Protein AF-A0A4Q9MI83-F1 (afdb_monomer_lite)

Secondary structure (DSSP, 8-state):
-HHHHHHHHHHT-TT-S-HHHHHHHHTT-S-HHHHHHHHHHIIIIIHHHHHHHHIIIIIGGGGT----TT---HHHHHHHHHHTT-SSS-SSS--------S--EEEEE--EETTTEE-GGG-EEEEESTTSS----HHHHHHHIIIIIHHHHHHHH-TT----------GGG----TT---GGG--SSSSSS---PPPEEEEETTEEEEE--B--TT-SS-TTPBPPTT-STHHHH--S-HHHHHHHHHHHHHHS-HHHHHHHHHHHHHHHHHHHTT--HHHHHHHHHHHHH---S-TT---HHHHHTT--

Organism: NCBI:txid114155

Sequence (312 aa):
MVHAVVRAYLRSEKWSQNPMKLKKLLHNELSTEEAREYCRVLESEEMPNGLRAFVTSEILPRYHLKVGRFGLSRSTMRRLLLSEGFTCWLLNGESLLKKKGPGRGLHQSDFICSTVGWLYEASVSLEYGKNHEGFWNGELFCKQLTEKFFPAFNKAHGDGYIACVLVDNSQGHSVYAPDALRASKMNMNPGGAQPHMRDGWYLQDGEKVVQQMNFPSDHPEHPNQPKGMKANWLRENCDYSFETLRQNMPKALRSVSLELIRKWEHRAWRFIDAYAEGLGAREAQQKVREFSSRRYKSHRRVPEQKLAQAMD

Radius of gyration: 32.53 Å; chains: 1; bounding box: 71×60×80 Å

Foldseek 3Di:
DVLVVLVVQLLVCVLDPCVPVVVCLVVVVDDPVSNVVVLCCVLQPRQLVSSQVCCQPPPQVVVPHHAPPVGDDSVNSSVVCVVSVNDSQDDDDDDPPPPPDLDKDKDKDWDQDPPPGTLPQLIDIFIDGDPGPHDQAQVVVVCSCVVGVVVSVCVVPNPPDDDDDDDDPDRSNVDDDQQDDDLVQFAQAWADRGGNHDWDWDDDPNDIDIHHQFDDQPDPPGHRIGGHPNPDDLVVQAPPDPVSSVVCVVVVVVVDDPVNVVVVVVLVVLLVVCVVVVDDPVRSVVSSVCVVPDDDPDPPDDPPVVVVVVPD

Structure (mmCIF, N/CA/C/O backbone):
data_AF-A0A4Q9MI83-F1
#
_entry.id   AF-A0A4Q9MI83-F1
#
loop_
_atom_site.group_PDB
_atom_site.id
_atom_site.type_symbol
_atom_site.label_atom_id
_atom_site.label_alt_id
_atom_site.label_comp_id
_atom_site.label_asym_id
_atom_site.label_entity_id
_atom_site.label_seq_id
_atom_site.pdbx_PDB_ins_code
_atom_site.Cartn_x
_atom_site.Cartn_y
_atom_site.Cartn_z
_atom_site.occupancy
_atom_site.B_iso_or_equiv
_atom_site.auth_seq_id
_atom_site.auth_comp_id
_atom_site.auth_asym_id
_atom_site.auth_atom_id
_atom_site.pdbx_PDB_model_num
ATOM 1 N N . MET A 1 1 ? -31.306 17.810 13.424 1.00 71.50 1 MET A N 1
ATOM 2 C CA . MET A 1 1 ? -31.238 19.135 14.086 1.00 71.50 1 MET A CA 1
ATOM 3 C C . MET A 1 1 ? -30.613 19.064 15.485 1.00 71.50 1 MET A C 1
ATOM 5 O O . MET A 1 1 ? -29.604 19.720 15.690 1.00 71.50 1 MET A O 1
ATOM 9 N N . VAL A 1 2 ? -31.119 18.236 16.416 1.00 82.69 2 VAL A N 1
ATOM 10 C CA . VAL A 1 2 ? -30.583 18.113 17.800 1.00 82.69 2 VAL A CA 1
ATOM 11 C C . VAL A 1 2 ? -29.106 17.703 17.853 1.00 82.69 2 VAL A C 1
ATOM 13 O O . VAL A 1 2 ? -28.320 18.391 18.493 1.00 82.69 2 VAL A O 1
ATOM 16 N N . HIS A 1 3 ? -28.711 16.659 17.117 1.00 83.88 3 HIS A N 1
ATOM 17 C CA . HIS A 1 3 ? -27.315 16.203 17.034 1.00 83.88 3 HIS A CA 1
ATOM 18 C C . HIS A 1 3 ? -26.345 17.340 16.657 1.00 83.88 3 HIS A C 1
ATOM 20 O O . HIS A 1 3 ? -25.328 17.547 17.307 1.00 83.88 3 HIS A O 1
ATOM 26 N N . ALA A 1 4 ? -26.683 18.154 15.649 1.00 84.94 4 ALA A N 1
ATOM 27 C CA . ALA A 1 4 ? -25.843 19.280 15.230 1.00 84.94 4 ALA A CA 1
ATOM 28 C C . ALA A 1 4 ? -25.676 20.336 16.340 1.00 84.94 4 ALA A C 1
ATOM 30 O O . ALA A 1 4 ? -24.576 20.844 16.541 1.00 84.94 4 ALA A O 1
ATOM 31 N N . VAL A 1 5 ? -26.747 20.618 17.089 1.00 89.75 5 VAL A N 1
ATOM 32 C CA . VAL A 1 5 ? -26.737 21.558 18.221 1.00 89.75 5 VAL A CA 1
ATOM 33 C C . VAL A 1 5 ? -25.898 21.021 19.384 1.00 89.75 5 VAL A C 1
ATOM 35 O O . VAL A 1 5 ? -25.098 21.762 19.951 1.00 89.75 5 VAL A O 1
ATOM 38 N N . VAL A 1 6 ? -26.017 19.728 19.699 1.00 87.69 6 VAL A N 1
ATOM 39 C CA . VAL A 1 6 ? -25.183 19.060 20.712 1.00 87.69 6 VAL A CA 1
ATOM 40 C C . VAL A 1 6 ? -23.706 19.127 20.326 1.00 87.69 6 VAL A C 1
ATOM 42 O O . VAL A 1 6 ? -22.883 19.561 21.130 1.00 87.69 6 VAL A O 1
ATOM 45 N N . ARG A 1 7 ? -23.360 18.781 19.079 1.00 87.31 7 ARG A N 1
ATOM 46 C CA . ARG A 1 7 ? -21.975 18.856 18.590 1.00 87.31 7 ARG A CA 1
ATOM 47 C C . ARG A 1 7 ? -21.416 20.278 18.632 1.00 87.31 7 ARG A C 1
ATOM 49 O O . ARG A 1 7 ? -20.260 20.458 19.004 1.00 87.31 7 ARG A O 1
ATOM 56 N N . ALA A 1 8 ? -22.222 21.282 18.282 1.00 88.81 8 ALA A N 1
ATOM 57 C CA . ALA A 1 8 ? -21.820 22.685 18.361 1.00 88.81 8 ALA A CA 1
ATOM 58 C C . ALA A 1 8 ? -21.524 23.113 19.808 1.00 88.81 8 ALA A C 1
ATOM 60 O O . ALA A 1 8 ? -20.499 23.742 20.060 1.00 88.81 8 ALA A O 1
ATOM 61 N N . TYR A 1 9 ? -22.367 22.721 20.769 1.00 91.25 9 TYR A N 1
ATOM 62 C CA . TYR A 1 9 ? -22.122 22.993 22.186 1.00 91.25 9 TYR A CA 1
ATOM 63 C C . TYR A 1 9 ? -20.843 22.320 22.697 1.00 91.25 9 TYR A C 1
ATOM 65 O O . TYR A 1 9 ? -20.018 22.972 23.336 1.00 91.25 9 TYR A O 1
ATOM 73 N N . LEU A 1 10 ? -20.630 21.046 22.368 1.00 87.19 10 LEU A N 1
ATOM 74 C CA . LEU A 1 10 ? -19.440 20.313 22.804 1.00 87.19 10 LEU A CA 1
ATOM 75 C C . LEU A 1 10 ? -18.143 20.889 22.217 1.00 87.19 10 LEU A C 1
ATOM 77 O O . LEU A 1 10 ? -17.121 20.897 22.896 1.00 87.19 10 LEU A O 1
ATOM 81 N N . ARG A 1 11 ? -18.180 21.444 21.001 1.00 86.38 11 ARG A N 1
ATOM 82 C CA . ARG A 1 11 ? -17.039 22.163 20.399 1.00 86.38 11 ARG A CA 1
ATOM 83 C C . ARG A 1 11 ? -16.828 23.568 20.949 1.00 86.38 11 ARG A C 1
ATOM 85 O O . ARG A 1 11 ? -15.768 24.134 20.743 1.00 86.38 11 ARG A O 1
ATOM 92 N N . SER A 1 12 ? -17.824 24.142 21.621 1.00 87.94 12 SER A N 1
ATOM 93 C CA . SER A 1 12 ? -17.730 25.507 22.146 1.00 87.94 12 SER A CA 1
ATOM 94 C C . SER A 1 12 ? -16.896 25.626 23.422 1.00 87.94 12 SER A C 1
ATOM 96 O O . SER A 1 12 ? -16.730 26.737 23.913 1.00 87.94 12 SER A O 1
ATOM 98 N N . GLU A 1 13 ? -16.447 24.501 23.996 1.00 88.56 13 GLU A N 1
ATOM 99 C CA . GLU A 1 13 ? -15.654 24.428 25.238 1.00 88.56 13 GLU A CA 1
ATOM 100 C C . GLU A 1 13 ? -16.364 24.982 26.492 1.00 88.56 13 GLU A C 1
ATOM 102 O O . GLU A 1 13 ? -15.841 24.890 27.600 1.00 88.56 13 GLU A O 1
ATOM 107 N N . LYS A 1 14 ? -17.607 25.471 26.359 1.00 89.81 14 LYS A N 1
ATOM 108 C CA . LYS A 1 14 ? -18.436 26.053 27.435 1.00 89.81 14 LYS A CA 1
ATOM 109 C C . LYS A 1 14 ? -18.801 25.080 28.560 1.00 89.81 14 LYS A C 1
ATOM 111 O O . LYS A 1 14 ? -19.411 25.484 29.543 1.00 89.81 14 LYS A O 1
ATOM 116 N N . TRP A 1 15 ? -18.496 23.799 28.393 1.00 90.69 15 TRP A N 1
ATOM 117 C CA . TRP A 1 15 ? -18.676 22.766 29.410 1.00 90.69 15 TRP A CA 1
ATOM 118 C C . TRP A 1 15 ? -17.486 22.671 30.377 1.00 90.69 15 TRP A C 1
ATOM 120 O O . TRP A 1 15 ? -17.621 22.016 31.409 1.00 90.69 15 TRP A O 1
ATOM 130 N N . SER A 1 16 ? -16.342 23.295 30.067 1.00 90.31 16 SER A N 1
ATOM 131 C CA . SER A 1 16 ? -15.159 23.225 30.925 1.00 90.31 16 SER A CA 1
ATOM 132 C C . SER A 1 16 ? -15.297 24.106 32.159 1.00 90.31 16 SER A C 1
ATOM 134 O O . SER A 1 16 ? -15.669 25.276 32.073 1.00 90.31 16 SER A O 1
ATOM 136 N N . GLN A 1 17 ? -14.942 23.545 33.311 1.00 92.50 17 GLN A N 1
ATOM 137 C CA . GLN A 1 17 ? -14.895 24.253 34.589 1.00 92.50 17 GLN A CA 1
ATOM 138 C C . GLN A 1 17 ? -13.593 25.044 34.758 1.00 92.50 17 GLN A C 1
ATOM 140 O O . GLN A 1 17 ? -13.564 26.025 35.499 1.00 92.50 17 GLN A O 1
ATOM 145 N N . ASN A 1 18 ? -12.526 24.666 34.044 1.00 92.06 18 ASN A N 1
ATOM 146 C CA . ASN A 1 18 ? -11.258 25.391 34.035 1.00 92.06 18 ASN A CA 1
ATOM 147 C C . ASN A 1 18 ? -10.791 25.696 32.597 1.00 92.06 18 ASN A C 1
ATOM 149 O O . ASN A 1 18 ? -9.902 25.018 32.068 1.00 92.06 18 ASN A O 1
ATOM 153 N N . PRO A 1 19 ? -11.329 26.762 31.969 1.00 90.81 19 PRO A N 1
ATOM 154 C CA . PRO A 1 19 ? -10.982 27.130 30.597 1.00 90.81 19 PRO A CA 1
ATOM 155 C C . PRO A 1 19 ? -9.487 27.398 30.394 1.00 90.81 19 PRO A C 1
ATOM 157 O O . PRO A 1 19 ? -8.945 27.110 29.332 1.00 90.81 19 PRO A O 1
ATOM 160 N N . MET A 1 20 ? -8.791 27.914 31.414 1.00 91.38 20 MET A N 1
ATOM 161 C CA . MET A 1 20 ? -7.348 28.162 31.343 1.00 91.38 20 MET A CA 1
ATOM 162 C C . MET A 1 20 ? -6.558 26.855 31.275 1.00 91.38 20 MET A C 1
ATOM 164 O O . MET A 1 20 ? -5.669 26.715 30.438 1.00 91.38 20 MET A O 1
ATOM 168 N N . LYS A 1 21 ? -6.898 25.871 32.115 1.00 90.12 21 LYS A N 1
ATOM 169 C CA . LYS A 1 21 ? -6.264 24.548 32.090 1.00 90.12 21 LYS A CA 1
ATOM 170 C C . LYS A 1 21 ? -6.641 23.763 30.833 1.00 90.12 21 LYS A C 1
ATOM 172 O O . LYS A 1 21 ? -5.789 23.066 30.290 1.00 90.12 21 LYS A O 1
ATOM 177 N N . LEU A 1 22 ? -7.869 23.920 30.329 1.00 87.69 22 LEU A N 1
ATOM 178 C CA . LEU A 1 22 ? -8.279 23.361 29.036 1.00 87.69 22 LEU A CA 1
ATOM 179 C C . LEU A 1 22 ? -7.462 23.952 27.889 1.00 87.69 22 LEU A C 1
ATOM 181 O O . LEU A 1 22 ? -6.931 23.195 27.087 1.00 87.69 22 LEU A O 1
ATOM 185 N N . LYS A 1 23 ? -7.259 25.273 27.851 1.00 88.44 23 LYS A N 1
ATOM 186 C CA . LYS A 1 23 ? -6.373 25.890 26.856 1.00 88.44 23 LYS A CA 1
ATOM 187 C C . LYS A 1 23 ? -4.953 25.343 26.945 1.00 88.44 23 LYS A C 1
ATOM 189 O O . LYS A 1 23 ? -4.413 24.970 25.912 1.00 88.44 23 LYS A O 1
ATOM 194 N N . LYS A 1 24 ? -4.373 25.221 28.144 1.00 87.94 24 LYS A N 1
ATOM 195 C CA . LYS A 1 24 ? -3.041 24.611 28.315 1.00 87.94 24 LYS A CA 1
ATOM 196 C C . LYS A 1 24 ? -2.988 23.170 27.802 1.00 87.94 24 LYS A C 1
ATOM 198 O O . LYS A 1 24 ? -2.014 22.787 27.165 1.00 87.94 24 LYS A O 1
ATOM 203 N N . LEU A 1 25 ? -4.038 22.381 28.045 1.00 84.69 25 LEU A N 1
ATOM 204 C CA . LEU A 1 25 ? -4.159 21.023 27.510 1.00 84.69 25 LEU A CA 1
ATOM 205 C C . LEU A 1 25 ? -4.191 21.030 25.974 1.00 84.69 25 LEU A C 1
ATOM 207 O O . LEU A 1 25 ? -3.442 20.286 25.353 1.00 84.69 25 LEU A O 1
ATOM 211 N N . LEU A 1 26 ? -5.018 21.889 25.371 1.00 82.69 26 LEU A N 1
ATOM 212 C CA . LEU A 1 26 ? -5.176 21.994 23.915 1.00 82.69 26 LEU A CA 1
ATOM 213 C C . LEU A 1 26 ? -3.904 22.496 23.210 1.00 82.69 26 LEU A C 1
ATOM 215 O O . LEU A 1 26 ? -3.617 22.062 22.101 1.00 82.69 26 LEU A O 1
ATOM 219 N N . HIS A 1 27 ? -3.119 23.362 23.857 1.00 83.50 27 HIS A N 1
ATOM 220 C CA . HIS A 1 27 ? -1.836 23.854 23.335 1.00 83.50 27 HIS A CA 1
ATOM 221 C C . HIS A 1 27 ? -0.645 22.936 23.674 1.00 83.50 27 HIS A C 1
ATOM 223 O O . HIS A 1 27 ? 0.493 23.277 23.363 1.00 83.50 27 HIS A O 1
ATOM 229 N N . ASN A 1 28 ? -0.881 21.764 24.282 1.00 80.69 28 ASN A N 1
ATOM 230 C CA . ASN A 1 28 ? 0.159 20.825 24.728 1.00 80.69 28 ASN A CA 1
ATOM 231 C C . ASN A 1 28 ? 1.182 21.434 25.714 1.00 80.69 28 ASN A C 1
ATOM 233 O O . ASN A 1 28 ? 2.351 21.056 25.722 1.00 80.69 28 ASN A O 1
ATOM 237 N N . GLU A 1 29 ? 0.742 22.363 26.563 1.00 84.38 29 GLU A N 1
ATOM 238 C CA . GLU A 1 29 ? 1.573 23.039 27.573 1.00 84.38 29 GLU A CA 1
ATOM 239 C C . GLU A 1 29 ? 1.573 22.322 28.936 1.00 84.38 29 GLU A C 1
ATOM 241 O O . GLU A 1 29 ? 2.307 22.709 29.844 1.00 84.38 29 GLU A O 1
ATOM 246 N N . LEU A 1 30 ? 0.731 21.299 29.110 1.00 80.38 30 LEU A N 1
ATOM 247 C CA . LEU A 1 30 ? 0.705 20.466 30.315 1.00 80.38 30 LEU A CA 1
ATOM 248 C C . LEU A 1 30 ? 1.734 19.335 30.223 1.00 80.38 30 LEU A C 1
ATOM 250 O O . LEU A 1 30 ? 1.977 18.788 29.144 1.00 80.38 30 LEU A O 1
ATOM 254 N N . SER A 1 31 ? 2.285 18.927 31.369 1.00 85.06 31 SER A N 1
ATOM 255 C CA . SER A 1 31 ? 3.081 17.697 31.435 1.00 85.06 31 SER A CA 1
ATOM 256 C C . SER A 1 31 ? 2.236 16.470 31.063 1.00 85.06 31 SER A C 1
ATOM 258 O O . SER A 1 31 ? 1.003 16.499 31.086 1.00 85.06 31 SER A O 1
ATOM 260 N N . THR A 1 32 ? 2.891 15.358 30.715 1.00 76.44 32 THR A N 1
ATOM 261 C CA . THR A 1 32 ? 2.184 14.145 30.263 1.00 76.44 32 THR A CA 1
ATOM 262 C C . THR A 1 32 ? 1.258 13.596 31.352 1.00 76.44 32 THR A C 1
ATOM 264 O O . THR A 1 32 ? 0.144 13.156 31.066 1.00 76.44 32 THR A O 1
ATOM 267 N N . GLU A 1 33 ? 1.711 13.624 32.600 1.00 80.31 33 GLU A N 1
ATOM 268 C CA . GLU A 1 33 ? 0.982 13.158 33.774 1.00 80.31 33 GLU A CA 1
ATOM 269 C C . GLU A 1 33 ? -0.219 14.063 34.067 1.00 80.31 33 GLU A C 1
ATOM 271 O O . GLU A 1 33 ? -1.337 13.571 34.226 1.00 80.31 33 GLU A O 1
ATOM 276 N N . GLU A 1 34 ? -0.020 15.383 34.049 1.00 84.50 34 GLU A N 1
ATOM 277 C CA . GLU A 1 34 ? -1.094 16.356 34.274 1.00 84.50 34 GLU A CA 1
ATOM 278 C C . GLU A 1 34 ? -2.147 16.327 33.166 1.00 84.50 34 GLU A C 1
ATOM 280 O O . GLU A 1 34 ? -3.340 16.432 33.454 1.00 84.50 34 GLU A O 1
ATOM 285 N N . ALA A 1 35 ? -1.724 16.166 31.909 1.00 81.12 35 ALA A N 1
ATOM 286 C CA . ALA A 1 35 ? -2.627 16.067 30.771 1.00 81.12 35 ALA A CA 1
ATOM 287 C C . ALA A 1 35 ? -3.512 14.820 30.883 1.00 81.12 35 ALA A C 1
ATOM 289 O O . ALA A 1 35 ? -4.728 14.906 30.727 1.00 81.12 35 ALA A O 1
ATOM 290 N N . ARG A 1 36 ? -2.919 13.667 31.225 1.00 80.25 36 ARG A N 1
ATOM 291 C CA . ARG A 1 36 ? -3.652 12.407 31.429 1.00 80.25 36 ARG A CA 1
ATOM 292 C C . ARG A 1 36 ? -4.672 12.511 32.552 1.00 80.25 36 ARG A C 1
ATOM 294 O O . ARG A 1 36 ? -5.813 12.090 32.370 1.00 80.25 36 ARG A O 1
ATOM 301 N N . GLU A 1 37 ? -4.266 13.050 33.696 1.00 86.62 37 GLU A N 1
ATOM 302 C CA . GLU A 1 37 ? -5.162 13.168 34.843 1.00 86.62 37 GLU A CA 1
ATOM 303 C C . GLU A 1 37 ? -6.294 14.151 34.554 1.00 86.62 37 GLU A C 1
ATOM 305 O O . GLU A 1 37 ? -7.457 13.882 34.849 1.00 86.62 37 GLU A O 1
ATOM 310 N N . TYR A 1 38 ? -5.987 15.255 33.874 1.00 88.06 38 TYR A N 1
ATOM 311 C CA . TYR A 1 38 ? -7.011 16.212 33.498 1.00 88.06 38 TYR A CA 1
ATOM 312 C C . TYR A 1 38 ? -7.983 15.653 32.448 1.00 88.06 38 TYR A C 1
ATOM 314 O O . TYR A 1 38 ? -9.187 15.823 32.612 1.00 88.06 38 TYR A O 1
ATOM 322 N N . CYS A 1 39 ? -7.520 14.898 31.445 1.00 84.25 39 CYS A N 1
ATOM 323 C CA . CYS A 1 39 ? -8.405 14.216 30.490 1.00 84.25 39 CYS A CA 1
ATOM 324 C C . CYS A 1 39 ? -9.417 13.292 31.182 1.00 84.25 39 CYS A C 1
ATOM 326 O O . CYS A 1 39 ? -10.601 13.321 30.844 1.00 84.25 39 CYS A O 1
ATOM 328 N N . ARG A 1 40 ? -8.992 12.541 32.210 1.00 84.88 40 ARG A N 1
ATOM 329 C CA . ARG A 1 40 ? -9.908 11.701 33.001 1.00 84.88 40 ARG A CA 1
ATOM 330 C C . ARG A 1 40 ? -11.015 12.524 33.650 1.00 84.88 40 ARG A C 1
ATOM 332 O O . ARG A 1 40 ? -12.169 12.097 33.641 1.00 84.88 40 ARG A O 1
ATOM 339 N N . VAL A 1 41 ? -10.692 13.700 34.185 1.00 89.75 41 VAL A N 1
ATOM 340 C CA . VAL A 1 41 ? -11.679 14.623 34.768 1.00 89.75 41 VAL A CA 1
ATOM 341 C C . VAL A 1 41 ? -12.631 15.156 33.692 1.00 89.75 41 VAL A C 1
ATOM 343 O O . VAL A 1 41 ? -13.848 15.133 33.888 1.00 89.75 41 VAL A O 1
ATOM 346 N N . LEU A 1 42 ? -12.119 15.548 32.519 1.00 88.00 42 LEU A N 1
ATOM 347 C CA . LEU A 1 42 ? -12.955 16.043 31.416 1.00 88.00 42 LEU A CA 1
ATOM 348 C C . LEU A 1 42 ? -13.970 14.985 30.954 1.00 88.00 42 LEU A C 1
ATOM 350 O O . LEU A 1 42 ? -15.163 15.273 30.843 1.00 88.00 42 LEU A O 1
ATOM 354 N N . GLU A 1 43 ? -13.522 13.746 30.748 1.00 81.50 43 GLU A N 1
ATOM 355 C CA . GLU A 1 43 ? -14.359 12.631 30.286 1.00 81.50 43 GLU A CA 1
ATOM 356 C C . GLU A 1 43 ? -15.370 12.166 31.330 1.00 81.50 43 GLU A C 1
ATOM 358 O O . GLU A 1 43 ? -16.519 11.819 31.028 1.00 81.50 43 GLU A O 1
ATOM 363 N N . SER A 1 44 ? -14.919 12.074 32.578 1.00 83.44 44 SER A N 1
ATOM 364 C CA . SER A 1 44 ? -15.719 11.467 33.622 1.00 83.44 44 SER A CA 1
ATOM 365 C C . SER A 1 44 ? -16.712 12.465 34.213 1.00 83.44 44 SER A C 1
ATOM 367 O O . SER A 1 44 ? -17.814 12.050 34.603 1.00 83.44 44 SER A O 1
ATOM 369 N N . GLU A 1 45 ? -16.375 13.751 34.249 1.00 89.12 45 GLU A N 1
ATOM 370 C CA . GLU A 1 45 ? -17.088 14.764 35.021 1.00 89.12 45 GLU A CA 1
ATOM 371 C C . GLU A 1 45 ? -17.481 15.981 34.194 1.00 89.12 45 GLU A C 1
ATOM 373 O O . GLU A 1 45 ? -18.682 16.184 34.005 1.00 89.12 45 GLU A O 1
ATOM 378 N N . GLU A 1 46 ? -16.530 16.771 33.690 1.00 92.12 46 GLU A N 1
ATOM 379 C CA . GLU A 1 46 ? -16.849 18.088 33.116 1.00 92.12 46 GLU A CA 1
ATOM 380 C C . GLU A 1 46 ? -17.733 17.980 31.866 1.00 92.12 46 GLU A C 1
ATOM 382 O O . GLU A 1 46 ? -18.821 18.560 31.838 1.00 92.12 46 GLU A O 1
ATOM 387 N N . MET A 1 47 ? -17.345 17.175 30.868 1.00 90.19 47 MET A N 1
ATOM 388 C CA . MET A 1 47 ? -18.118 17.039 29.626 1.00 90.19 47 MET A CA 1
ATOM 389 C C . MET A 1 47 ? -19.509 16.432 29.866 1.00 90.19 47 MET A C 1
ATOM 391 O O . MET A 1 47 ? -20.491 17.010 29.391 1.00 90.19 47 MET A O 1
ATOM 395 N N . PRO A 1 48 ? -19.668 15.313 30.612 1.00 91.62 48 PRO A N 1
ATOM 396 C CA . PRO A 1 48 ? -20.997 14.764 30.874 1.00 91.62 48 PRO A CA 1
ATOM 397 C C . PRO A 1 48 ? -21.883 15.706 31.689 1.00 91.62 48 PRO A C 1
ATOM 399 O O . PRO A 1 48 ? -23.086 15.775 31.434 1.00 91.62 48 PRO A O 1
ATOM 402 N N . ASN A 1 49 ? -21.320 16.425 32.668 1.00 93.00 49 ASN A N 1
ATOM 403 C CA . ASN A 1 49 ? -22.084 17.355 33.499 1.00 93.00 49 ASN A CA 1
ATOM 404 C C . ASN A 1 49 ? -22.493 18.608 32.716 1.00 93.00 49 ASN A C 1
ATOM 406 O O . ASN A 1 49 ? -23.642 19.036 32.836 1.00 93.00 49 ASN A O 1
ATOM 410 N N . GLY A 1 50 ? -21.598 19.155 31.889 1.00 92.94 50 GLY A N 1
ATOM 411 C CA . GLY A 1 50 ? -21.898 20.276 31.002 1.00 92.94 50 GLY A CA 1
ATOM 412 C C . GLY A 1 50 ? -22.961 19.908 29.970 1.00 92.94 50 GLY A C 1
ATOM 413 O O . GLY A 1 50 ? -23.966 20.605 29.837 1.00 92.94 50 GLY A O 1
ATOM 414 N N . LEU A 1 51 ? -22.822 18.746 29.320 1.00 92.19 51 LEU A N 1
ATOM 415 C CA . LEU A 1 51 ? -23.830 18.256 28.379 1.00 92.19 51 LEU A CA 1
ATOM 416 C C . LEU A 1 51 ? -25.187 18.046 29.056 1.00 92.19 51 LEU A C 1
ATOM 418 O O . LEU A 1 51 ? -26.213 18.434 28.503 1.00 92.19 51 LEU A O 1
ATOM 422 N N . ARG A 1 52 ? -25.206 17.492 30.274 1.00 93.62 52 ARG A N 1
ATOM 423 C CA . ARG A 1 52 ? -26.434 17.347 31.067 1.00 93.62 52 ARG A CA 1
ATOM 424 C C . ARG A 1 52 ? -27.140 18.684 31.270 1.00 93.62 52 ARG A C 1
ATOM 426 O O . ARG A 1 52 ? -28.356 18.758 31.086 1.00 93.62 52 ARG A O 1
ATOM 433 N N . ALA A 1 53 ? -26.390 19.710 31.672 1.00 93.25 53 ALA A N 1
ATOM 434 C CA . ALA A 1 53 ? -26.924 21.045 31.905 1.00 93.25 53 ALA A CA 1
ATOM 435 C C . ALA A 1 53 ? -27.492 21.628 30.606 1.00 93.25 53 ALA A C 1
ATOM 437 O O . ALA A 1 53 ? -28.660 22.004 30.575 1.00 93.25 53 ALA A O 1
ATOM 438 N N . PHE A 1 54 ? -26.719 21.575 29.518 1.00 94.38 54 PHE A N 1
ATOM 439 C CA . PHE A 1 54 ? -27.125 22.078 28.208 1.00 94.38 54 PHE A CA 1
ATOM 440 C C . PHE A 1 54 ? -28.373 21.384 27.653 1.00 94.38 54 PHE A C 1
ATOM 442 O O . PHE A 1 54 ? -29.311 22.045 27.218 1.00 94.38 54 PHE A O 1
ATOM 449 N N . VAL A 1 55 ? -28.439 20.050 27.700 1.00 92.56 55 VAL A N 1
ATOM 450 C CA . VAL A 1 55 ? -29.628 19.310 27.244 1.00 92.56 55 VAL A CA 1
ATOM 451 C C . VAL A 1 55 ? -30.860 19.734 28.048 1.00 92.56 55 VAL A C 1
ATOM 453 O O . VAL A 1 55 ? -31.928 19.941 27.474 1.00 92.56 55 VAL A O 1
ATOM 456 N N . THR A 1 56 ? -30.701 19.905 29.362 1.00 92.12 56 THR A N 1
ATOM 457 C CA . THR A 1 56 ? -31.797 20.259 30.271 1.00 92.12 56 THR A CA 1
ATOM 458 C C . THR A 1 56 ? -32.296 21.688 30.063 1.00 92.12 56 THR A C 1
ATOM 460 O O . THR A 1 56 ? -33.506 21.899 30.071 1.00 92.12 56 THR A O 1
ATOM 463 N N . SER A 1 57 ? -31.397 22.656 29.870 1.00 91.00 57 SER A N 1
ATOM 464 C CA . SER A 1 57 ? -31.757 24.075 29.767 1.00 91.00 57 SER A CA 1
ATOM 465 C C . SER A 1 57 ? -32.086 24.525 28.345 1.00 91.00 57 SER A C 1
ATOM 467 O O . SER A 1 57 ? -32.932 25.392 28.169 1.00 91.00 57 SER A O 1
ATOM 469 N N . GLU A 1 58 ? -31.446 23.945 27.328 1.00 91.81 58 GLU A N 1
ATOM 470 C CA . GLU A 1 58 ? -31.528 24.440 25.948 1.00 91.81 58 GLU A CA 1
ATOM 471 C C . GLU A 1 58 ? -32.293 23.511 25.015 1.00 91.81 58 GLU A C 1
ATOM 473 O O . GLU A 1 58 ? -32.983 23.988 24.118 1.00 91.81 58 GLU A O 1
ATOM 478 N N . ILE A 1 59 ? -32.166 22.189 25.174 1.00 92.25 59 ILE A N 1
ATOM 479 C CA . ILE A 1 59 ? -32.735 21.238 24.208 1.00 92.25 59 ILE A CA 1
ATOM 480 C C . ILE A 1 59 ? -34.155 20.849 24.596 1.00 92.25 59 ILE A C 1
ATOM 482 O O . ILE A 1 59 ? -35.065 21.027 23.791 1.00 92.25 59 ILE A O 1
ATOM 486 N N . LEU A 1 60 ? -34.361 20.326 25.809 1.00 91.81 60 LEU A N 1
ATOM 487 C CA . LEU A 1 60 ? -35.672 19.825 26.233 1.00 91.81 60 LEU A CA 1
ATOM 488 C C . LEU A 1 60 ? -36.781 20.894 26.172 1.00 91.81 60 LEU A C 1
ATOM 490 O O . LEU A 1 60 ? -37.852 20.576 25.645 1.00 91.81 60 LEU A O 1
ATOM 494 N N . PRO A 1 61 ? -36.548 22.161 26.583 1.00 92.69 61 PRO A N 1
ATOM 495 C CA . PRO A 1 61 ? -37.585 23.190 26.516 1.00 92.69 61 PRO A CA 1
ATOM 496 C C . PRO A 1 61 ? -38.067 23.498 25.094 1.00 92.69 61 PRO A C 1
ATOM 498 O O . PRO A 1 61 ? -39.247 23.787 24.915 1.00 92.69 61 PRO A O 1
ATOM 501 N N . ARG A 1 62 ? -37.208 23.362 24.070 1.00 91.62 62 ARG A N 1
ATOM 502 C CA . ARG A 1 62 ? -37.585 23.571 22.653 1.00 91.62 62 ARG A CA 1
ATOM 503 C C . ARG A 1 62 ? -38.599 22.551 22.141 1.00 91.62 62 ARG A C 1
ATOM 505 O O . ARG A 1 62 ? -39.261 22.805 21.144 1.00 91.62 62 ARG A O 1
ATOM 512 N N . TYR A 1 63 ? -38.705 21.409 22.814 1.00 90.69 63 TYR A N 1
ATOM 513 C CA . TYR A 1 63 ? -39.674 20.356 22.514 1.00 90.69 63 TYR A CA 1
ATOM 514 C C . TYR A 1 63 ? -40.775 20.269 23.578 1.00 90.69 63 TYR A C 1
ATOM 516 O O . TYR A 1 63 ? -41.504 19.283 23.619 1.00 90.69 63 TYR A O 1
ATOM 524 N N . HIS A 1 64 ? -40.877 21.268 24.465 1.00 90.19 64 HIS A N 1
ATOM 525 C CA . HIS A 1 64 ? -41.794 21.271 25.609 1.00 90.19 64 HIS A CA 1
ATOM 526 C C . HIS A 1 64 ? -41.640 20.047 26.534 1.00 90.19 64 HIS A C 1
ATOM 528 O O . HIS A 1 64 ? -42.574 19.659 27.235 1.00 90.19 64 HIS A O 1
ATOM 534 N N . LEU A 1 65 ? -40.445 19.449 26.566 1.00 89.06 65 LEU A N 1
ATOM 535 C CA . LEU A 1 65 ? -40.114 18.326 27.436 1.00 89.06 65 LEU A CA 1
ATOM 536 C C . LEU A 1 65 ? -39.497 18.830 28.742 1.00 89.06 65 LEU A C 1
ATOM 538 O O . LEU A 1 65 ? -38.798 19.844 28.781 1.00 89.06 65 LEU A O 1
ATOM 542 N N . LYS A 1 66 ? -39.721 18.082 29.823 1.00 85.69 66 LYS A N 1
ATOM 543 C CA . LYS A 1 66 ? -39.079 18.297 31.124 1.00 85.69 66 LYS A CA 1
ATOM 544 C C . LYS A 1 66 ? -38.332 17.040 31.534 1.00 85.69 66 LYS A C 1
ATOM 546 O O . LYS A 1 66 ? -38.715 15.929 31.171 1.00 85.69 66 LYS A O 1
ATOM 551 N N . VAL A 1 67 ? -37.266 17.217 32.304 1.00 86.19 67 VAL A N 1
ATOM 552 C CA . VAL A 1 67 ? -36.582 16.080 32.920 1.00 86.19 67 VAL A CA 1
ATOM 553 C C . VAL A 1 67 ? -37.521 15.379 33.902 1.00 86.19 67 VAL A C 1
ATOM 555 O O . VAL A 1 67 ? -38.249 16.026 34.653 1.00 86.19 67 VAL A O 1
ATOM 558 N N . GLY A 1 68 ? -37.513 14.045 33.884 1.00 80.00 68 GLY A N 1
ATOM 559 C CA . GLY A 1 68 ? -38.247 13.245 34.862 1.00 80.00 68 GLY A CA 1
ATOM 560 C C . GLY A 1 68 ? -37.673 13.399 36.274 1.00 80.00 68 GLY A C 1
ATOM 561 O O . GLY A 1 68 ? -36.602 13.974 36.466 1.00 80.00 68 GLY A O 1
ATOM 562 N N . ARG A 1 69 ? -38.358 12.816 37.265 1.00 78.75 69 ARG A N 1
ATOM 563 C CA . ARG A 1 69 ? -38.019 12.907 38.702 1.00 78.75 69 ARG A CA 1
ATOM 564 C C . ARG A 1 69 ? -36.545 12.627 39.034 1.00 78.75 69 ARG A C 1
ATOM 566 O O . ARG A 1 69 ? -36.010 13.226 39.957 1.00 78.75 69 ARG A O 1
ATOM 573 N N . PHE A 1 70 ? -35.900 11.728 38.293 1.00 74.50 70 PHE A N 1
ATOM 574 C CA . PHE A 1 70 ? -34.511 11.309 38.527 1.00 74.50 70 PHE A CA 1
ATOM 575 C C . PHE A 1 70 ? -33.478 12.033 37.647 1.00 74.50 70 PHE A C 1
ATOM 577 O O . PHE A 1 70 ? -32.284 11.751 37.737 1.00 74.50 70 PHE A O 1
ATOM 584 N N . GLY A 1 71 ? -33.915 12.973 36.804 1.00 83.75 71 GLY A N 1
ATOM 585 C CA . GLY A 1 71 ? -33.041 13.712 35.900 1.00 83.75 71 GLY A CA 1
ATOM 586 C C . GLY A 1 71 ? -32.374 12.846 34.825 1.00 83.75 71 GLY A C 1
ATOM 587 O O . GLY A 1 71 ? -32.694 11.674 34.627 1.00 83.75 71 GLY A O 1
ATOM 588 N N . LEU A 1 72 ? -31.425 13.448 34.106 1.00 86.94 72 LEU A N 1
ATOM 589 C CA . LEU A 1 72 ? -30.566 12.749 33.151 1.00 86.94 72 LEU A CA 1
ATOM 590 C C . LEU A 1 72 ? -29.306 12.238 33.860 1.00 86.94 72 LEU A C 1
ATOM 592 O O . LEU A 1 72 ? -28.555 13.013 34.458 1.00 86.94 72 LEU A O 1
ATOM 596 N N . SER A 1 73 ? -29.049 10.931 33.782 1.00 88.25 73 SER A N 1
ATOM 597 C CA . SER A 1 73 ? -27.880 10.328 34.428 1.00 88.25 73 SER A CA 1
ATOM 598 C C . SER A 1 73 ? -26.574 10.649 33.691 1.00 88.25 73 SER A C 1
ATOM 600 O O . SER A 1 73 ? -26.540 10.741 32.461 1.00 88.25 73 SER A O 1
ATOM 602 N N . ARG A 1 74 ? -25.463 10.742 34.440 1.00 85.12 74 ARG A N 1
ATOM 603 C CA . ARG A 1 74 ? -24.108 10.928 33.878 1.00 85.12 74 ARG A CA 1
ATOM 604 C C . ARG A 1 74 ? -23.758 9.840 32.862 1.00 85.12 74 ARG A C 1
ATOM 606 O O . ARG A 1 74 ? -23.225 10.148 31.804 1.00 85.12 74 ARG A O 1
ATOM 613 N N . SER A 1 75 ? -24.120 8.585 33.133 1.00 83.94 75 SER A N 1
ATOM 614 C CA . SER A 1 75 ? -23.900 7.462 32.210 1.00 83.94 75 SER A CA 1
ATOM 615 C C . SER A 1 75 ? -24.659 7.625 30.891 1.00 83.94 75 SER A C 1
ATOM 617 O O . SER A 1 75 ? -24.149 7.265 29.834 1.00 83.94 75 SER A O 1
ATOM 619 N N . THR A 1 76 ? -25.862 8.204 30.922 1.00 86.06 76 THR A N 1
ATOM 620 C CA . THR A 1 76 ? -26.626 8.500 29.700 1.00 86.06 76 THR A CA 1
ATOM 621 C C . THR A 1 76 ? -25.977 9.622 28.901 1.00 86.06 76 THR A C 1
ATOM 623 O O . THR A 1 76 ? -25.849 9.493 27.688 1.00 86.06 76 THR A O 1
ATOM 626 N N . MET A 1 77 ? -25.483 10.669 29.565 1.00 89.94 77 MET A N 1
ATOM 627 C CA . MET A 1 77 ? -24.741 11.740 28.892 1.00 89.94 77 MET A CA 1
ATOM 628 C C . MET A 1 77 ? -23.413 11.250 28.315 1.00 89.94 77 MET A C 1
ATOM 630 O O . MET A 1 77 ? -23.078 11.621 27.200 1.00 89.94 77 MET A O 1
ATOM 634 N N . ARG A 1 78 ? -22.702 10.346 29.002 1.00 84.44 78 ARG A N 1
ATOM 635 C CA . ARG A 1 78 ? -21.516 9.676 28.442 1.00 84.44 78 ARG A CA 1
ATOM 636 C C . ARG A 1 78 ? -21.854 8.874 27.188 1.00 84.44 78 ARG A C 1
ATOM 638 O O . ARG A 1 78 ? -21.171 9.020 26.186 1.00 84.44 78 ARG A O 1
ATOM 645 N N . ARG A 1 79 ? -22.925 8.073 27.199 1.00 83.25 79 ARG A N 1
ATOM 646 C CA . ARG A 1 79 ? -23.367 7.351 25.990 1.00 83.25 79 ARG A CA 1
ATOM 647 C C . ARG A 1 79 ? -23.719 8.304 24.848 1.00 83.25 79 ARG A C 1
ATOM 649 O O . ARG A 1 79 ? -23.358 8.026 23.710 1.00 83.25 79 ARG A O 1
ATOM 656 N N . LEU A 1 80 ? -24.366 9.428 25.156 1.00 85.19 80 LEU A N 1
ATOM 657 C CA . LEU A 1 80 ? -24.677 10.458 24.168 1.00 85.19 80 LEU A CA 1
ATOM 658 C C . LEU A 1 80 ? -23.398 11.084 23.589 1.00 85.19 80 LEU A C 1
ATOM 660 O O . LEU A 1 80 ? -23.267 11.137 22.372 1.00 85.19 80 LEU A O 1
ATOM 664 N N . LEU A 1 81 ? -22.428 11.461 24.430 1.00 83.56 81 LEU A N 1
ATOM 665 C CA . LEU A 1 81 ? -21.106 11.939 23.995 1.00 83.56 81 LEU A CA 1
ATOM 666 C C . LEU A 1 81 ? -20.452 10.955 23.017 1.00 83.56 81 LEU A C 1
ATOM 668 O O . LEU A 1 81 ? -20.097 11.342 21.906 1.00 83.56 81 LEU A O 1
ATOM 672 N N . LEU A 1 82 ? -20.384 9.674 23.392 1.00 81.38 82 LEU A N 1
ATOM 673 C CA . LEU A 1 82 ? -19.819 8.617 22.551 1.00 81.38 82 LEU A CA 1
ATOM 674 C C . LEU A 1 82 ? -20.561 8.492 21.213 1.00 81.38 82 LEU A C 1
ATOM 676 O O . LEU A 1 82 ? -19.923 8.395 20.168 1.00 81.38 82 LEU A O 1
ATOM 680 N N . SER A 1 83 ? -21.897 8.548 21.227 1.00 81.75 83 SER A N 1
ATOM 681 C CA . SER A 1 83 ? -22.712 8.471 20.006 1.00 81.75 83 SER A CA 1
ATOM 682 C C . SER A 1 83 ? -22.542 9.679 19.076 1.00 81.75 83 SER A C 1
ATOM 684 O O . SER A 1 83 ? -22.717 9.552 17.869 1.00 81.75 83 SER A O 1
ATOM 686 N N . GLU A 1 84 ? -22.156 10.838 19.617 1.00 81.44 84 GLU A N 1
ATOM 687 C CA . GLU A 1 84 ? -21.826 12.040 18.840 1.00 81.44 84 GLU A CA 1
ATOM 688 C C . GLU A 1 84 ? -20.376 12.061 18.339 1.00 81.44 84 GLU A C 1
ATOM 690 O O . GLU A 1 84 ? -19.954 13.043 17.725 1.00 81.44 84 GLU A O 1
ATOM 695 N N . GLY A 1 85 ? -19.604 11.006 18.615 1.00 72.06 85 GLY A N 1
ATOM 696 C CA . GLY A 1 85 ? -18.185 10.920 18.279 1.00 72.06 85 GLY A CA 1
ATOM 697 C C . GLY A 1 85 ? -17.261 11.629 19.272 1.00 72.06 85 GLY A C 1
ATOM 698 O O . GLY A 1 85 ? -16.074 11.763 18.996 1.00 72.06 85 GLY A O 1
ATOM 699 N N . PHE A 1 86 ? -17.764 12.056 20.435 1.00 69.19 86 PHE A N 1
ATOM 700 C CA . PHE A 1 86 ? -16.958 12.618 21.521 1.00 69.19 86 PHE A CA 1
ATOM 701 C C . PHE A 1 86 ? -16.499 11.489 22.447 1.00 69.19 86 PHE A C 1
ATOM 703 O O . PHE A 1 86 ? -17.071 11.223 23.504 1.00 69.19 86 PHE A O 1
ATOM 710 N N . THR A 1 87 ? -15.455 10.800 22.001 1.00 59.69 87 THR A N 1
ATOM 711 C CA . THR A 1 87 ? -14.532 10.043 22.861 1.00 59.69 87 THR A CA 1
ATOM 712 C C . THR A 1 87 ? -13.334 10.957 23.140 1.00 59.69 87 THR A C 1
ATOM 714 O O . THR A 1 87 ? -13.144 11.925 22.407 1.00 59.69 87 THR A O 1
ATOM 717 N N . CYS A 1 88 ? -12.494 10.704 24.146 1.00 50.44 88 CYS A N 1
ATOM 718 C CA . CYS A 1 88 ? -11.304 11.544 24.384 1.00 50.44 88 CYS A CA 1
ATOM 719 C C . CYS A 1 88 ? -10.246 11.513 23.276 1.00 50.44 88 CYS A C 1
ATOM 721 O O . CYS A 1 88 ? -9.182 12.117 23.398 1.00 50.44 88 CYS A O 1
ATOM 723 N N . TRP A 1 89 ? -10.567 10.903 22.143 1.00 49.91 89 TRP A N 1
ATOM 724 C CA . TRP A 1 89 ? -9.935 11.228 20.890 1.00 49.91 89 TRP A CA 1
ATOM 725 C C . TRP A 1 89 ? -10.555 12.527 20.329 1.00 49.91 89 TRP A C 1
ATOM 727 O O . TRP A 1 89 ? -11.342 12.507 19.389 1.00 49.91 89 TRP A O 1
ATOM 737 N N . LEU A 1 90 ? -10.055 13.647 20.877 1.00 50.56 90 LEU A N 1
ATOM 738 C CA . LEU A 1 90 ? -9.777 14.913 20.174 1.00 50.56 90 LEU A CA 1
ATOM 739 C C . LEU A 1 90 ? -10.942 15.913 20.023 1.00 50.56 90 LEU A C 1
ATOM 741 O O . LEU A 1 90 ? -11.811 15.781 19.161 1.00 50.56 90 LEU A O 1
ATOM 745 N N . LEU A 1 91 ? -10.879 17.023 20.772 1.00 42.94 91 LEU A N 1
ATOM 746 C CA . LEU A 1 91 ? -11.384 18.294 20.243 1.00 42.94 91 LEU A CA 1
ATOM 747 C C . LEU A 1 91 ? -10.444 18.716 19.102 1.00 42.94 91 LEU A C 1
ATOM 749 O O . LEU A 1 91 ? -9.239 18.785 19.306 1.00 42.94 91 LEU A O 1
ATOM 753 N N . ASN A 1 92 ? -11.019 18.979 17.924 1.00 41.81 92 ASN A N 1
ATOM 754 C CA . ASN A 1 92 ? -10.356 19.330 16.659 1.00 41.81 92 ASN A CA 1
ATOM 755 C C . ASN A 1 92 ? -9.388 18.289 16.089 1.00 41.81 92 ASN A C 1
ATOM 757 O O . ASN A 1 92 ? -8.199 18.412 16.308 1.00 41.81 92 ASN A O 1
ATOM 761 N N . GLY A 1 93 ? -9.886 17.358 15.262 1.00 44.22 93 GLY A N 1
ATOM 762 C CA . GLY A 1 93 ? -9.239 16.902 14.011 1.00 44.22 93 GLY A CA 1
ATOM 763 C C . GLY A 1 93 ? -7.783 16.401 14.009 1.00 44.22 93 GLY A C 1
ATOM 764 O O . GLY A 1 93 ? -7.298 16.012 12.953 1.00 44.22 93 GLY A O 1
ATOM 765 N N . GLU A 1 94 ? -7.088 16.367 15.135 1.00 44.09 94 GLU A N 1
ATOM 766 C CA . GLU A 1 94 ? -5.655 16.146 15.227 1.00 44.09 94 GLU A CA 1
ATOM 767 C C . GLU A 1 94 ? -5.402 15.095 16.277 1.00 44.09 94 GLU A C 1
ATOM 769 O O . GLU A 1 94 ? -5.573 15.327 17.462 1.00 44.09 94 GLU A O 1
ATOM 774 N N . SER A 1 95 ? -4.988 13.909 15.858 1.00 50.62 95 SER A N 1
ATOM 775 C CA . SER A 1 95 ? -4.481 12.914 16.788 1.00 50.62 95 SER A CA 1
ATOM 776 C C . SER A 1 95 ? -3.263 13.450 17.537 1.00 50.62 95 SER A C 1
ATOM 778 O O . SER A 1 95 ? -2.303 13.867 16.889 1.00 50.62 95 SER A O 1
ATOM 780 N N . LEU A 1 96 ? -3.214 13.249 18.862 1.00 47.19 96 LEU A N 1
ATOM 781 C CA . LEU A 1 96 ? -1.975 13.058 19.636 1.00 47.19 96 LEU A CA 1
ATOM 782 C C . LEU A 1 96 ? -1.255 11.773 19.161 1.00 47.19 96 LEU A C 1
ATOM 784 O O . LEU A 1 96 ? -0.795 10.947 19.949 1.00 47.19 96 LEU A O 1
ATOM 788 N N . LEU A 1 97 ? -1.153 11.569 17.845 1.00 49.41 97 LEU A N 1
ATOM 789 C CA . LEU A 1 97 ? -0.122 10.738 17.269 1.00 49.41 97 LEU A CA 1
ATOM 790 C C . LEU A 1 97 ? 1.171 11.467 17.601 1.00 49.41 97 LEU A C 1
ATOM 792 O O . LEU A 1 97 ? 1.600 12.379 16.893 1.00 49.41 97 LEU A O 1
ATOM 796 N N . LYS A 1 98 ? 1.803 11.055 18.706 1.00 52.81 98 LYS A N 1
ATOM 797 C CA . LYS A 1 98 ? 3.232 11.291 18.886 1.00 52.81 98 LYS A CA 1
ATOM 798 C C . LYS A 1 98 ? 3.874 10.932 17.554 1.00 52.81 98 LYS A C 1
ATOM 800 O O . LYS A 1 98 ? 3.618 9.834 17.047 1.00 52.81 98 LYS A O 1
ATOM 805 N N . LYS A 1 99 ? 4.655 11.851 16.971 1.00 50.34 99 LYS A N 1
ATOM 806 C CA . LYS A 1 99 ? 5.449 11.527 15.782 1.00 50.34 99 LYS A CA 1
ATOM 807 C C . LYS A 1 99 ? 6.104 10.181 16.055 1.00 50.34 99 LYS A C 1
ATOM 809 O O . LYS A 1 99 ? 6.796 10.040 17.067 1.00 50.34 99 LYS A O 1
ATOM 814 N N . LYS A 1 100 ? 5.824 9.184 15.207 1.00 59.34 100 LYS A N 1
ATOM 815 C CA . LYS A 1 100 ? 6.538 7.913 15.283 1.00 59.34 100 LYS A CA 1
ATOM 816 C C . LYS A 1 100 ? 8.013 8.283 15.194 1.00 59.34 100 LYS A C 1
ATOM 818 O O . LYS A 1 100 ? 8.434 8.900 14.215 1.00 59.34 100 LYS A O 1
ATOM 823 N N . GLY A 1 101 ? 8.761 8.003 16.258 1.00 65.31 101 GLY A N 1
ATOM 824 C CA . GLY A 1 101 ? 10.206 8.155 16.211 1.00 65.31 101 GLY A CA 1
ATOM 825 C C . GLY A 1 101 ? 10.769 7.255 15.106 1.00 65.31 101 GLY A C 1
ATOM 826 O O . GLY A 1 101 ? 10.067 6.356 14.636 1.00 65.31 101 GLY A O 1
ATOM 827 N N . PRO A 1 102 ? 12.042 7.413 14.727 1.00 64.38 102 PRO A N 1
ATOM 828 C CA . PRO A 1 102 ? 12.717 6.523 13.774 1.00 64.38 102 PRO A CA 1
ATOM 829 C C . PRO A 1 102 ? 12.887 5.075 14.288 1.00 64.38 102 PRO A C 1
ATOM 831 O O . PRO A 1 102 ? 13.710 4.330 13.764 1.00 64.38 102 PRO A O 1
ATOM 834 N N . GLY A 1 103 ? 12.161 4.696 15.344 1.00 71.19 103 GLY A N 1
ATOM 835 C CA . GLY A 1 103 ? 12.209 3.393 15.980 1.00 71.19 103 GLY A CA 1
ATOM 836 C C . GLY A 1 103 ? 11.699 2.267 15.085 1.00 71.19 103 GLY A C 1
ATOM 837 O O . GLY A 1 103 ? 11.385 2.438 13.909 1.00 71.19 103 GLY A O 1
ATOM 838 N N . ARG A 1 104 ? 11.639 1.085 15.683 1.00 78.06 104 ARG A N 1
ATOM 839 C CA . ARG A 1 104 ? 11.313 -0.167 15.006 1.00 78.06 104 ARG A CA 1
ATOM 840 C C . ARG A 1 104 ? 9.810 -0.399 15.002 1.00 78.06 104 ARG A C 1
ATOM 842 O O . ARG A 1 104 ? 9.103 0.070 15.897 1.00 78.06 104 ARG A O 1
ATOM 849 N N . GLY A 1 105 ? 9.331 -1.141 14.019 1.00 81.31 105 GLY A N 1
ATOM 850 C CA . GLY A 1 105 ? 7.975 -1.661 14.022 1.00 81.31 105 GLY A CA 1
ATOM 851 C C . GLY A 1 105 ? 7.928 -3.087 13.504 1.00 81.31 105 GLY A C 1
ATOM 852 O O . GLY A 1 105 ? 8.863 -3.557 12.863 1.00 81.31 105 GLY A O 1
ATOM 853 N N . LEU A 1 106 ? 6.827 -3.763 13.805 1.00 86.44 106 LEU A N 1
ATOM 854 C CA . LEU A 1 106 ? 6.552 -5.110 13.336 1.00 86.44 106 LEU A CA 1
ATOM 855 C C . LEU A 1 106 ? 5.428 -5.029 12.307 1.00 86.44 106 LEU A C 1
ATOM 857 O O . LEU A 1 106 ? 4.350 -4.506 12.595 1.00 86.44 106 LEU A O 1
ATOM 861 N N . HIS A 1 107 ? 5.697 -5.504 11.101 1.00 88.69 107 HIS A N 1
ATOM 862 C CA . HIS A 1 107 ? 4.672 -5.827 10.129 1.00 88.69 107 HIS A CA 1
ATOM 863 C C . HIS A 1 107 ? 4.272 -7.281 10.343 1.00 88.69 107 HIS A C 1
ATOM 865 O O . HIS A 1 107 ? 5.130 -8.143 10.497 1.00 88.69 107 HIS A O 1
ATOM 871 N N . GLN A 1 108 ? 2.976 -7.542 10.356 1.00 91.19 108 GLN A N 1
ATOM 872 C CA . GLN A 1 108 ? 2.423 -8.848 10.650 1.00 91.19 108 GLN A CA 1
ATOM 873 C C . GLN A 1 108 ? 1.383 -9.157 9.573 1.00 91.19 108 GLN A C 1
ATOM 875 O O . GLN A 1 108 ? 0.400 -8.428 9.446 1.00 91.19 108 GLN A O 1
ATOM 880 N N . SER A 1 109 ? 1.650 -10.183 8.767 1.00 93.00 109 SER A N 1
ATOM 881 C CA . SER A 1 109 ? 0.782 -10.636 7.681 1.00 93.00 109 SER A CA 1
ATOM 882 C C . SER A 1 109 ? 0.178 -11.985 8.049 1.00 93.00 109 SER A C 1
ATOM 884 O O . SER A 1 109 ? 0.904 -12.952 8.291 1.00 93.00 109 SER A O 1
ATOM 886 N N . ASP A 1 110 ? -1.149 -12.063 8.064 1.00 94.00 110 ASP A N 1
ATOM 887 C CA . ASP A 1 110 ? -1.906 -13.220 8.535 1.00 94.00 110 ASP A CA 1
ATOM 888 C C . ASP A 1 110 ? -3.079 -13.556 7.619 1.00 94.00 110 ASP A C 1
ATOM 890 O O . ASP A 1 110 ? -3.608 -12.705 6.905 1.00 94.00 110 ASP A O 1
ATOM 894 N N . PHE A 1 111 ? -3.533 -14.807 7.717 1.00 93.56 111 PHE A N 1
ATOM 895 C CA . PHE A 1 111 ? -4.755 -15.281 7.081 1.00 93.56 111 PHE A CA 1
ATOM 896 C C . PHE A 1 111 ? -5.760 -15.715 8.144 1.00 93.56 111 PHE A C 1
ATOM 898 O O . PHE A 1 111 ? -5.454 -16.519 9.028 1.00 93.56 111 PHE A O 1
ATOM 905 N N . ILE A 1 112 ? -6.980 -15.196 8.038 1.00 91.94 112 ILE A N 1
ATOM 906 C CA . ILE A 1 112 ? -8.113 -15.605 8.866 1.00 91.94 112 ILE A CA 1
ATOM 907 C C . ILE A 1 112 ? -9.076 -16.369 7.965 1.00 91.94 112 ILE A C 1
ATOM 909 O O . ILE A 1 112 ? -9.590 -15.831 6.987 1.00 91.94 112 ILE A O 1
ATOM 913 N N . CYS A 1 113 ? -9.301 -17.632 8.297 1.00 87.81 113 CYS A N 1
ATOM 914 C CA . CYS A 1 113 ? -10.222 -18.518 7.613 1.00 87.81 113 CYS A CA 1
ATOM 915 C C . CYS A 1 113 ? -11.551 -18.573 8.376 1.00 87.81 113 CYS A C 1
ATOM 917 O O . CYS A 1 113 ? -11.574 -18.704 9.598 1.00 87.81 113 CYS A O 1
ATOM 919 N N . SER A 1 114 ? -12.678 -18.502 7.671 1.00 87.88 114 SER A N 1
ATOM 920 C CA . SER A 1 114 ? -14.010 -18.504 8.294 1.00 87.88 114 SER A CA 1
ATOM 921 C C . SER A 1 114 ? -14.353 -19.818 9.004 1.00 87.88 114 SER A C 1
ATOM 923 O O . SER A 1 114 ? -15.147 -19.816 9.939 1.00 87.88 114 SER A O 1
ATOM 925 N N . THR A 1 115 ? -13.763 -20.933 8.576 1.00 87.81 115 THR A N 1
ATOM 926 C CA . THR A 1 115 ? -14.060 -22.278 9.093 1.00 87.81 115 THR A CA 1
ATOM 927 C C . THR A 1 115 ? -13.164 -22.702 10.253 1.00 87.81 115 THR A C 1
ATOM 929 O O . THR A 1 115 ? -13.610 -23.454 11.111 1.00 87.81 115 THR A O 1
ATOM 932 N N . VAL A 1 116 ? -11.904 -22.254 10.280 1.00 89.31 116 VAL A N 1
ATOM 933 C CA . VAL A 1 116 ? -10.902 -22.682 11.283 1.00 89.31 116 VAL A CA 1
ATOM 934 C C . VAL A 1 116 ? -10.289 -21.518 12.065 1.00 89.31 116 VAL A C 1
ATOM 936 O O . VAL A 1 116 ? -9.446 -21.724 12.932 1.00 89.31 116 VAL A O 1
ATOM 939 N N . GLY A 1 117 ? -10.723 -20.287 11.795 1.00 90.81 117 GLY A N 1
ATOM 940 C CA . GLY A 1 117 ? -10.199 -19.088 12.434 1.00 90.81 117 GLY A CA 1
ATOM 941 C C . GLY A 1 117 ? -8.813 -18.716 11.916 1.00 90.81 117 GLY A C 1
ATOM 942 O O . GLY A 1 117 ? -8.540 -18.750 10.717 1.00 90.81 117 GLY A O 1
ATOM 943 N N . TRP A 1 118 ? -7.935 -18.292 12.818 1.00 92.75 118 TRP A N 1
ATOM 944 C CA . TRP A 1 118 ? -6.604 -17.817 12.455 1.00 92.75 118 TRP A CA 1
ATOM 945 C C . TRP A 1 118 ? -5.687 -18.964 12.011 1.00 92.75 118 TRP A C 1
ATOM 947 O O . TRP A 1 118 ? -5.393 -19.877 12.781 1.00 92.75 118 TRP A O 1
ATOM 957 N N . LEU A 1 119 ? -5.181 -18.883 10.778 1.00 91.38 119 LEU A N 1
ATOM 958 C CA . LEU A 1 119 ? -4.176 -19.804 10.253 1.00 91.38 119 LEU A CA 1
ATOM 959 C C . LEU A 1 119 ? -2.780 -19.383 10.727 1.00 91.38 119 LEU A C 1
ATOM 961 O O . LEU A 1 119 ? -2.008 -18.792 9.975 1.00 91.38 119 LEU A O 1
ATOM 965 N N . TYR A 1 120 ? -2.451 -19.704 11.979 1.00 90.56 120 TYR A N 1
ATOM 966 C CA . TYR A 1 120 ? -1.165 -19.351 12.597 1.00 90.56 120 TYR A CA 1
ATOM 967 C C . TYR A 1 120 ? 0.055 -19.831 11.788 1.00 90.56 120 TYR A C 1
ATOM 969 O O . TYR A 1 120 ? 1.043 -19.116 11.665 1.00 90.56 120 TYR A O 1
ATOM 977 N N . GLU A 1 121 ? -0.012 -21.011 11.167 1.00 92.88 121 GLU A N 1
ATOM 978 C CA . GLU A 1 121 ? 1.091 -21.541 10.348 1.00 92.88 121 GLU A CA 1
ATOM 979 C C . GLU A 1 121 ? 1.332 -20.724 9.066 1.00 92.88 121 GLU A C 1
ATOM 981 O O . GLU A 1 121 ? 2.441 -20.720 8.533 1.00 92.88 121 GLU A O 1
ATOM 986 N N . ALA A 1 122 ? 0.323 -19.977 8.602 1.00 94.44 122 ALA A N 1
ATOM 987 C CA . ALA A 1 122 ? 0.440 -19.064 7.469 1.00 94.44 122 ALA A CA 1
ATOM 988 C C . ALA A 1 122 ? 1.071 -17.710 7.847 1.00 94.44 122 ALA A C 1
ATOM 990 O O . ALA A 1 122 ? 1.367 -16.903 6.966 1.00 94.44 122 ALA A O 1
ATOM 991 N N . SER A 1 123 ? 1.275 -17.454 9.139 1.00 92.88 123 SER A N 1
ATO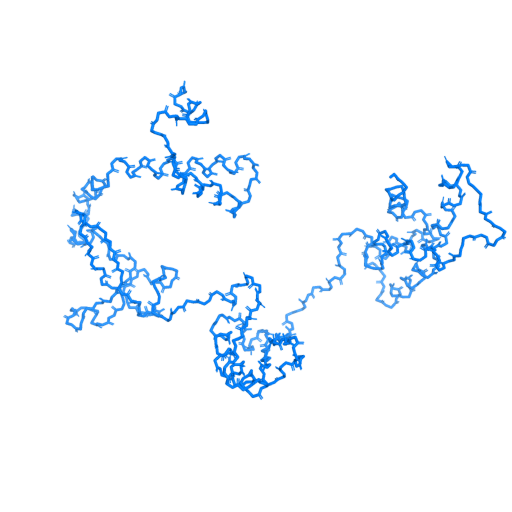M 992 C CA . SER A 1 123 ? 1.698 -16.171 9.692 1.00 92.88 123 SER A CA 1
ATOM 993 C C . SER A 1 123 ? 3.134 -15.794 9.305 1.00 92.88 123 SER A C 1
ATOM 995 O O . SER A 1 123 ? 4.056 -16.625 9.329 1.00 92.88 123 SER A O 1
ATOM 997 N N . VAL A 1 124 ? 3.348 -14.527 8.938 1.00 93.50 124 VAL A N 1
ATOM 998 C CA . VAL A 1 124 ? 4.680 -13.965 8.669 1.00 93.50 124 VAL A CA 1
ATOM 999 C C . VAL A 1 124 ? 4.818 -12.614 9.349 1.00 93.50 124 VAL A C 1
ATOM 1001 O O . VAL A 1 124 ? 4.028 -11.701 9.113 1.00 93.50 124 VAL A O 1
ATOM 1004 N N . SER A 1 125 ? 5.876 -12.482 10.139 1.00 91.00 125 SER A N 1
ATOM 1005 C CA . SER A 1 125 ? 6.291 -11.222 10.740 1.00 91.00 125 SER A CA 1
ATOM 1006 C C . SER A 1 125 ? 7.505 -10.666 9.997 1.00 91.00 125 SER A C 1
ATOM 1008 O O . SER A 1 125 ? 8.344 -11.433 9.529 1.00 91.00 125 SER A O 1
ATOM 1010 N N . LEU A 1 126 ? 7.590 -9.343 9.892 1.00 89.56 126 LEU A N 1
ATOM 1011 C CA . LEU A 1 126 ? 8.727 -8.623 9.326 1.00 89.56 126 LEU A CA 1
ATOM 1012 C C . LEU A 1 126 ? 9.036 -7.407 10.197 1.00 89.56 126 LEU A C 1
ATOM 1014 O O . LEU A 1 126 ? 8.165 -6.564 10.430 1.00 89.56 126 LEU A O 1
ATOM 1018 N N . GLU A 1 127 ? 10.271 -7.289 10.668 1.00 86.50 127 GLU A N 1
ATOM 1019 C CA . GLU A 1 127 ? 10.716 -6.107 11.402 1.00 86.50 127 GLU A CA 1
ATOM 1020 C C . GLU A 1 127 ? 11.116 -4.996 10.427 1.00 86.50 127 GLU A C 1
ATOM 1022 O O . GLU A 1 127 ? 12.038 -5.145 9.627 1.00 86.50 127 GLU A O 1
ATOM 1027 N N . TYR A 1 128 ? 10.447 -3.845 10.506 1.00 82.38 128 TYR A N 1
ATOM 1028 C CA . TYR A 1 128 ? 10.753 -2.688 9.669 1.00 82.38 128 TYR A CA 1
ATOM 1029 C C . TYR A 1 128 ? 11.415 -1.560 10.472 1.00 82.38 128 TYR A C 1
ATOM 1031 O O . TYR A 1 128 ? 11.128 -1.329 11.651 1.00 82.38 128 TYR A O 1
ATOM 1039 N N . GLY A 1 129 ? 12.311 -0.825 9.810 1.00 77.62 129 GLY A N 1
ATOM 1040 C CA . GLY A 1 129 ? 13.110 0.246 10.406 1.00 77.62 129 GLY A CA 1
ATOM 1041 C C . GLY A 1 129 ? 14.471 0.402 9.725 1.00 77.62 129 GLY A C 1
ATOM 1042 O O . GLY A 1 129 ? 14.860 -0.411 8.885 1.00 77.62 129 GLY A O 1
ATOM 1043 N N . LYS A 1 130 ? 15.218 1.456 10.076 1.00 73.25 130 LYS A N 1
ATOM 1044 C CA . LYS A 1 130 ? 16.582 1.670 9.563 1.00 73.25 130 LYS A CA 1
ATOM 1045 C C . LYS A 1 130 ? 17.474 0.488 9.980 1.00 73.25 130 LYS A C 1
ATOM 1047 O O . LYS A 1 130 ? 17.590 0.235 11.171 1.00 73.25 130 LYS A O 1
ATOM 1052 N N . ASN A 1 131 ? 18.111 -0.182 9.014 1.00 73.38 131 ASN A N 1
ATOM 1053 C CA . ASN A 1 131 ? 18.937 -1.392 9.196 1.00 73.38 131 ASN A CA 1
ATOM 1054 C C . ASN A 1 131 ? 18.173 -2.671 9.607 1.00 73.38 131 ASN A C 1
ATOM 1056 O O . ASN A 1 131 ? 18.778 -3.575 10.176 1.00 73.38 131 ASN A O 1
ATOM 1060 N N . HIS A 1 132 ? 16.872 -2.753 9.322 1.00 78.62 132 HIS A N 1
ATOM 1061 C CA . HIS A 1 132 ? 16.071 -3.970 9.517 1.00 78.62 132 HIS A CA 1
ATOM 1062 C C . HIS A 1 132 ? 15.661 -4.601 8.175 1.00 78.62 132 HIS A C 1
ATOM 1064 O O . HIS A 1 132 ? 16.160 -4.210 7.120 1.00 78.62 132 HIS A O 1
ATOM 1070 N N . GLU A 1 133 ? 14.738 -5.563 8.214 1.00 77.19 133 GLU A N 1
ATOM 1071 C CA . GLU A 1 133 ? 14.330 -6.457 7.117 1.00 77.19 133 GLU A CA 1
ATOM 1072 C C . GLU A 1 133 ? 13.586 -5.749 5.965 1.00 77.19 133 GLU A C 1
ATOM 1074 O O . GLU A 1 133 ? 13.137 -6.379 5.008 1.00 77.19 133 GLU A O 1
ATOM 1079 N N . GLY A 1 134 ? 13.490 -4.419 6.018 1.00 83.12 134 GLY A N 1
ATOM 1080 C CA . GLY A 1 134 ? 12.955 -3.585 4.953 1.00 83.12 134 GLY A CA 1
ATOM 1081 C C . GLY A 1 134 ? 11.462 -3.324 5.109 1.00 83.12 134 GLY A C 1
ATOM 1082 O O . GLY A 1 134 ? 11.007 -2.873 6.159 1.00 83.12 134 GLY A O 1
ATOM 1083 N N . PHE A 1 135 ? 10.710 -3.515 4.029 1.00 83.44 135 PHE A N 1
ATOM 1084 C CA . PHE A 1 135 ? 9.274 -3.259 3.970 1.00 83.44 135 PHE A CA 1
ATOM 1085 C C . PHE A 1 135 ? 8.556 -4.401 3.251 1.00 83.44 135 PHE A C 1
ATOM 1087 O O . PHE A 1 135 ? 9.121 -5.053 2.372 1.00 83.44 135 PHE A O 1
ATOM 1094 N N . TRP A 1 136 ? 7.289 -4.611 3.604 1.00 87.00 136 TRP A N 1
ATOM 1095 C CA . TRP A 1 136 ? 6.449 -5.629 2.981 1.00 87.00 136 TRP A CA 1
ATOM 1096 C C . TRP A 1 136 ? 6.222 -5.346 1.490 1.00 87.00 136 TRP A C 1
ATOM 1098 O O . TRP A 1 136 ? 5.877 -4.224 1.112 1.00 87.00 136 TRP A O 1
ATOM 1108 N N . ASN A 1 137 ? 6.394 -6.356 0.636 1.00 87.94 137 ASN A N 1
ATOM 1109 C CA . ASN A 1 137 ? 6.266 -6.224 -0.814 1.00 87.94 137 ASN A CA 1
ATOM 1110 C C . ASN A 1 137 ? 5.551 -7.436 -1.444 1.00 87.94 137 ASN A C 1
ATOM 1112 O O . ASN A 1 137 ? 5.296 -8.443 -0.785 1.00 87.94 137 ASN A O 1
ATOM 1116 N N . GLY A 1 138 ? 5.231 -7.332 -2.739 1.00 88.31 138 GLY A N 1
ATOM 1117 C CA . GLY A 1 138 ? 4.515 -8.381 -3.477 1.00 88.31 138 GLY A CA 1
ATOM 1118 C C . GLY A 1 138 ? 5.237 -9.718 -3.582 1.00 88.31 138 GLY A C 1
ATOM 1119 O O . GLY A 1 138 ? 4.583 -10.758 -3.647 1.00 88.31 138 GLY A O 1
ATOM 1120 N N . GLU A 1 139 ? 6.567 -9.711 -3.556 1.00 87.94 139 GLU A N 1
ATOM 1121 C CA . GLU A 1 139 ? 7.364 -10.939 -3.584 1.00 87.94 139 GLU A CA 1
ATOM 1122 C C . GLU A 1 139 ? 7.237 -11.689 -2.255 1.00 87.94 139 GLU A C 1
ATOM 1124 O O . GLU A 1 139 ? 6.987 -12.893 -2.256 1.00 87.94 139 GLU A O 1
ATOM 1129 N N . LEU A 1 140 ? 7.301 -10.972 -1.126 1.00 91.31 140 LEU A N 1
ATOM 1130 C CA . LEU A 1 140 ? 7.061 -11.535 0.205 1.00 91.31 140 LEU A CA 1
ATOM 1131 C C . LEU A 1 140 ? 5.645 -12.099 0.337 1.00 91.31 140 LEU A C 1
ATOM 1133 O O . LEU A 1 140 ? 5.474 -13.184 0.889 1.00 91.31 140 LEU A O 1
ATOM 1137 N N . PHE A 1 141 ? 4.643 -11.420 -0.228 1.00 92.81 141 PHE A N 1
ATOM 1138 C CA . PHE A 1 141 ? 3.272 -11.927 -0.241 1.00 92.81 141 PHE A CA 1
ATOM 1139 C C . PHE A 1 141 ? 3.131 -13.219 -1.064 1.00 92.81 141 PHE A C 1
ATOM 1141 O O . PHE A 1 141 ? 2.543 -14.188 -0.589 1.00 92.81 141 PHE A O 1
ATOM 1148 N N . CYS A 1 142 ? 3.729 -13.290 -2.261 1.00 91.81 142 CYS A N 1
ATOM 1149 C CA . CYS A 1 142 ? 3.748 -14.527 -3.057 1.00 91.81 142 CYS A CA 1
ATOM 1150 C C . CYS A 1 142 ? 4.453 -15.670 -2.334 1.00 91.81 142 CYS A C 1
ATOM 1152 O O . CYS A 1 142 ? 3.989 -16.812 -2.366 1.00 91.81 142 CYS A O 1
ATOM 1154 N N . LYS A 1 143 ? 5.572 -15.355 -1.678 1.00 93.38 143 LYS A N 1
ATOM 1155 C CA . LYS A 1 143 ? 6.337 -16.311 -0.888 1.00 93.38 143 LYS A CA 1
ATOM 1156 C C . LYS A 1 143 ? 5.496 -16.850 0.265 1.00 93.38 143 LYS A C 1
ATOM 1158 O O . LYS A 1 143 ? 5.382 -18.059 0.415 1.00 93.38 143 LYS A O 1
ATOM 1163 N N . GLN A 1 144 ? 4.826 -15.972 1.013 1.00 95.31 144 GLN A N 1
ATOM 1164 C CA . GLN A 1 144 ? 3.905 -16.367 2.077 1.00 95.31 144 GLN A CA 1
ATOM 1165 C C . GLN A 1 144 ? 2.768 -17.250 1.550 1.00 95.31 144 GLN A C 1
ATOM 1167 O O . GLN A 1 144 ? 2.455 -18.265 2.172 1.00 95.31 144 GLN A O 1
ATOM 1172 N N . LEU A 1 145 ? 2.171 -16.901 0.405 1.00 94.19 145 LEU A N 1
ATOM 1173 C CA . LEU A 1 145 ? 1.112 -17.704 -0.202 1.00 94.19 145 LEU A CA 1
ATOM 1174 C C . LEU A 1 145 ? 1.597 -19.121 -0.537 1.00 94.19 145 LEU A C 1
ATOM 1176 O O . LEU A 1 145 ? 0.973 -20.110 -0.153 1.00 94.19 145 LEU A O 1
ATOM 1180 N N . THR A 1 146 ? 2.735 -19.200 -1.223 1.00 93.50 146 THR A N 1
ATOM 1181 C CA . THR A 1 146 ? 3.284 -20.450 -1.759 1.00 93.50 146 THR A CA 1
ATOM 1182 C C . THR A 1 146 ? 3.834 -21.353 -0.661 1.00 93.50 146 THR A C 1
ATOM 1184 O O . THR A 1 146 ? 3.538 -22.543 -0.630 1.00 93.50 146 THR A O 1
ATOM 1187 N N . GLU A 1 147 ? 4.621 -20.788 0.253 1.00 96.44 147 GLU A N 1
ATOM 1188 C CA . GLU A 1 147 ? 5.377 -21.558 1.243 1.00 96.44 147 GLU A CA 1
ATOM 1189 C C . GLU A 1 147 ? 4.607 -21.797 2.539 1.00 96.44 147 GLU A C 1
ATOM 1191 O O . GLU A 1 147 ? 4.924 -22.742 3.257 1.00 96.44 147 GLU A O 1
ATOM 1196 N N . LYS A 1 148 ? 3.622 -20.950 2.872 1.00 97.00 148 LYS A N 1
ATOM 1197 C CA . LYS A 1 148 ? 2.925 -21.039 4.162 1.00 97.00 148 LYS A CA 1
ATOM 1198 C C . LYS A 1 148 ? 1.416 -21.185 4.045 1.00 97.00 148 LYS A C 1
ATOM 1200 O O . LYS A 1 148 ? 0.853 -22.096 4.645 1.00 97.00 148 LYS A O 1
ATOM 1205 N N . PHE A 1 149 ? 0.752 -20.326 3.273 1.00 96.44 149 PHE A N 1
ATOM 1206 C CA . PHE A 1 149 ? -0.709 -20.338 3.181 1.00 96.44 149 PHE A CA 1
ATOM 1207 C C . PHE A 1 149 ? -1.240 -21.637 2.574 1.00 96.44 149 PHE A C 1
ATOM 1209 O O . PHE A 1 149 ? -2.077 -22.274 3.205 1.00 96.44 149 PHE A O 1
ATOM 1216 N N . PHE A 1 150 ? -0.765 -22.056 1.393 1.00 95.25 150 PHE A N 1
ATOM 1217 C CA . PHE A 1 150 ? -1.276 -23.283 0.769 1.00 95.25 150 PHE A CA 1
ATOM 1218 C C . PHE A 1 150 ? -1.028 -24.536 1.623 1.00 95.25 150 PHE A C 1
ATOM 1220 O O . PHE A 1 150 ? -1.979 -25.299 1.799 1.00 95.25 150 PHE A O 1
ATOM 1227 N N . PRO A 1 151 ? 0.161 -24.747 2.228 1.00 96.25 151 PRO A N 1
ATOM 1228 C CA . PRO A 1 151 ? 0.359 -25.848 3.172 1.00 96.25 151 PRO A CA 1
ATOM 1229 C C . PRO A 1 151 ? -0.572 -25.789 4.389 1.00 96.25 151 PRO A C 1
ATOM 1231 O O . PRO A 1 151 ? -1.195 -26.797 4.722 1.00 96.25 151 PRO A O 1
ATOM 1234 N N . ALA A 1 152 ? -0.719 -24.619 5.022 1.00 95.75 152 ALA A N 1
ATOM 1235 C CA . ALA A 1 152 ? -1.595 -24.448 6.184 1.00 95.75 152 ALA A CA 1
ATOM 1236 C C . ALA A 1 152 ? -3.074 -24.675 5.828 1.00 95.75 152 ALA A C 1
ATOM 1238 O O . ALA A 1 152 ? -3.809 -25.317 6.577 1.00 95.75 152 ALA A O 1
ATOM 1239 N N . PHE A 1 153 ? -3.507 -24.189 4.662 1.00 96.00 153 PHE A N 1
ATOM 1240 C CA . PHE A 1 153 ? -4.857 -24.387 4.146 1.00 96.00 153 PHE A CA 1
ATOM 1241 C C . PHE A 1 153 ? -5.121 -25.862 3.830 1.00 96.00 153 PHE A C 1
ATOM 1243 O O . PHE A 1 153 ? -6.139 -26.404 4.258 1.00 96.00 153 PHE A O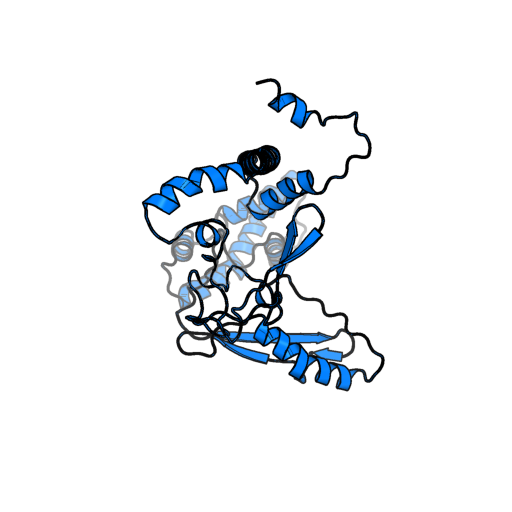 1
ATOM 1250 N N . ASN A 1 154 ? -4.188 -26.537 3.150 1.00 95.25 154 ASN A N 1
ATOM 1251 C CA . ASN A 1 154 ? -4.323 -27.957 2.837 1.00 95.25 154 ASN A CA 1
ATOM 1252 C C . ASN A 1 154 ? -4.365 -28.815 4.107 1.00 95.25 154 ASN A C 1
ATOM 1254 O O . ASN A 1 154 ? -5.172 -29.728 4.214 1.00 95.25 154 ASN A O 1
ATOM 1258 N N . LYS A 1 155 ? -3.556 -28.485 5.117 1.00 94.94 155 LYS A N 1
ATOM 1259 C CA . LYS A 1 155 ? -3.601 -29.160 6.419 1.00 94.94 155 LYS A CA 1
ATOM 1260 C C . LYS A 1 155 ? -4.943 -28.967 7.135 1.00 94.94 155 LYS A C 1
ATOM 1262 O O . LYS A 1 155 ? -5.406 -29.882 7.809 1.00 94.94 155 LYS A O 1
ATOM 1267 N N . ALA A 1 156 ? -5.554 -27.790 7.007 1.00 93.81 156 ALA A N 1
ATOM 1268 C CA . ALA A 1 156 ? -6.819 -27.465 7.661 1.00 93.81 156 ALA A CA 1
ATOM 1269 C C . ALA A 1 156 ? -8.056 -28.059 6.961 1.00 93.81 156 ALA A C 1
ATOM 1271 O O . ALA A 1 156 ? -9.056 -28.320 7.630 1.00 93.81 156 ALA A O 1
ATOM 1272 N N . HIS A 1 157 ? -8.010 -28.255 5.639 1.00 94.31 157 HIS A N 1
ATOM 1273 C CA . HIS A 1 157 ? -9.184 -28.629 4.837 1.00 94.31 157 HIS A CA 1
ATOM 1274 C C . HIS A 1 157 ? -9.051 -29.950 4.075 1.00 94.31 157 HIS A C 1
ATOM 1276 O O . HIS A 1 157 ? -10.058 -30.620 3.852 1.00 94.31 157 HIS A O 1
ATOM 1282 N N . GLY A 1 158 ? -7.833 -30.347 3.716 1.00 93.00 158 GLY A N 1
ATOM 1283 C CA . GLY A 1 158 ? -7.562 -31.461 2.816 1.00 93.00 158 GLY A CA 1
ATOM 1284 C C . GLY A 1 158 ? -7.813 -31.126 1.343 1.00 93.00 158 GLY A C 1
ATOM 1285 O O . GLY A 1 158 ? -8.153 -29.998 0.972 1.00 93.00 158 GLY A O 1
ATOM 1286 N N . ASP A 1 159 ? -7.649 -32.144 0.502 1.00 93.19 159 ASP A N 1
ATOM 1287 C CA . ASP A 1 159 ? -7.778 -32.022 -0.947 1.00 93.19 159 ASP A CA 1
ATOM 1288 C C . ASP A 1 159 ? -9.226 -31.728 -1.385 1.00 93.19 159 ASP A C 1
ATOM 1290 O O . ASP A 1 159 ? -10.200 -32.096 -0.729 1.00 93.19 159 ASP A O 1
ATOM 1294 N N . GLY A 1 160 ? -9.377 -31.078 -2.543 1.00 91.06 160 GLY A N 1
ATOM 1295 C CA . GLY A 1 160 ? -10.681 -30.801 -3.165 1.00 91.06 160 GLY A CA 1
ATOM 1296 C C . GLY A 1 160 ? -11.352 -29.495 -2.729 1.00 91.06 160 GLY A C 1
ATOM 1297 O O . GLY A 1 160 ? -12.364 -29.108 -3.314 1.00 91.06 160 GLY A O 1
ATOM 1298 N N . TYR A 1 161 ? -10.779 -28.774 -1.764 1.00 93.31 161 TYR A N 1
ATOM 1299 C CA . TYR A 1 161 ? -11.255 -27.453 -1.358 1.00 93.31 161 TYR A CA 1
ATOM 1300 C C . TYR A 1 161 ? -10.625 -26.333 -2.190 1.00 93.31 161 TYR A C 1
ATOM 1302 O O . TYR A 1 161 ? -9.440 -26.359 -2.520 1.00 93.31 161 TYR A O 1
ATOM 1310 N N . ILE A 1 162 ? -11.421 -25.304 -2.490 1.00 92.50 162 ILE A N 1
ATOM 1311 C CA . ILE A 1 162 ? -10.972 -24.100 -3.196 1.00 92.50 162 ILE A CA 1
ATOM 1312 C C . ILE A 1 162 ? -10.908 -22.944 -2.199 1.00 92.50 162 ILE A C 1
ATOM 1314 O O . ILE A 1 162 ? -11.918 -22.568 -1.605 1.00 92.50 162 ILE A O 1
ATOM 1318 N N . ALA A 1 163 ? -9.725 -22.352 -2.044 1.00 91.31 163 ALA A N 1
ATOM 1319 C CA . ALA A 1 163 ? -9.546 -21.150 -1.240 1.00 91.31 163 ALA A CA 1
ATOM 1320 C C . ALA A 1 163 ? -9.997 -19.901 -2.017 1.00 91.31 163 ALA A C 1
ATOM 1322 O O . ALA A 1 163 ? -9.461 -19.596 -3.082 1.00 91.31 163 ALA A O 1
ATOM 1323 N N . CYS A 1 164 ? -10.941 -19.140 -1.457 1.00 93.00 164 CYS A N 1
ATOM 1324 C CA . CYS A 1 164 ? -11.252 -17.784 -1.910 1.00 93.00 164 CYS A CA 1
ATOM 1325 C C . CYS A 1 164 ? -10.564 -16.782 -0.977 1.00 93.00 164 CYS A C 1
ATOM 1327 O O . CYS A 1 164 ? -10.987 -16.593 0.164 1.00 93.00 164 CYS A O 1
ATOM 1329 N N . VAL A 1 165 ? -9.474 -16.176 -1.448 1.00 90.62 165 VAL A N 1
ATOM 1330 C CA . VAL A 1 165 ? -8.657 -15.251 -0.654 1.00 90.62 165 VAL A CA 1
ATOM 1331 C C . VAL A 1 165 ? -9.078 -13.814 -0.948 1.00 90.62 165 VAL A C 1
ATOM 1333 O O . VAL A 1 165 ? -8.961 -13.344 -2.079 1.00 90.62 165 VAL A O 1
ATOM 1336 N N . LEU A 1 166 ? -9.558 -13.112 0.079 1.00 91.12 166 LEU A N 1
ATOM 1337 C CA . LEU A 1 166 ? -9.946 -11.706 0.002 1.00 91.12 166 LEU A CA 1
ATOM 1338 C C . LEU A 1 166 ? -8.842 -10.840 0.608 1.00 91.12 166 LEU A C 1
ATOM 1340 O O . LEU A 1 166 ? -8.546 -10.947 1.796 1.00 91.12 166 LEU A O 1
ATOM 1344 N N . VAL A 1 167 ? -8.258 -9.967 -0.206 1.00 90.44 167 VAL A N 1
ATOM 1345 C CA . VAL A 1 167 ? -7.246 -8.993 0.216 1.00 90.44 167 VAL A CA 1
ATOM 1346 C C . VAL A 1 167 ? -7.591 -7.604 -0.307 1.00 90.44 167 VAL A C 1
ATOM 1348 O O . VAL A 1 167 ? -8.373 -7.457 -1.247 1.00 90.44 167 VAL A O 1
ATOM 1351 N N . ASP A 1 168 ? -7.022 -6.573 0.312 1.00 88.25 168 ASP A N 1
ATOM 1352 C CA . ASP A 1 168 ? -7.157 -5.203 -0.174 1.00 88.25 168 ASP A CA 1
ATOM 1353 C C . ASP A 1 168 ? -6.310 -4.956 -1.441 1.00 88.25 168 ASP A C 1
ATOM 1355 O O . ASP A 1 168 ? -5.452 -5.754 -1.825 1.00 88.25 168 ASP A O 1
ATOM 1359 N N . ASN A 1 169 ? -6.516 -3.811 -2.094 1.00 86.00 169 ASN A N 1
ATOM 1360 C CA . ASN A 1 169 ? -5.755 -3.413 -3.285 1.00 86.00 169 ASN A CA 1
ATOM 1361 C C . ASN A 1 169 ? -4.436 -2.702 -2.928 1.00 86.00 169 ASN A C 1
ATOM 1363 O O . ASN A 1 169 ? -4.082 -1.685 -3.539 1.00 86.00 169 ASN A O 1
ATOM 1367 N N . SER A 1 170 ? -3.713 -3.192 -1.918 1.00 84.31 170 SER A N 1
ATOM 1368 C CA . SER A 1 170 ? -2.385 -2.670 -1.607 1.00 84.31 170 SER A CA 1
ATOM 1369 C C . SER A 1 170 ? -1.386 -3.002 -2.725 1.00 84.31 170 SER A C 1
ATOM 1371 O O . SER A 1 170 ? -1.498 -4.003 -3.442 1.00 84.31 170 SER A O 1
ATOM 1373 N N . GLN A 1 171 ? -0.345 -2.175 -2.866 1.00 80.62 171 GLN A N 1
ATOM 1374 C CA . GLN A 1 171 ? 0.752 -2.481 -3.794 1.00 80.62 171 GLN A CA 1
ATOM 1375 C C . GLN A 1 171 ? 1.492 -3.770 -3.400 1.00 80.62 171 GLN A C 1
ATOM 1377 O O . GLN A 1 171 ? 2.054 -4.435 -4.265 1.00 80.62 171 GLN A O 1
ATOM 1382 N N . GLY A 1 172 ? 1.443 -4.149 -2.117 1.00 84.44 172 GLY A N 1
ATOM 1383 C CA . GLY A 1 172 ? 1.985 -5.405 -1.603 1.00 84.44 172 GLY A CA 1
ATOM 1384 C C . GLY A 1 172 ? 1.247 -6.648 -2.103 1.00 84.44 172 GLY A C 1
ATOM 1385 O O . GLY A 1 172 ? 1.798 -7.731 -2.015 1.00 84.44 172 GLY A O 1
ATOM 1386 N N . HIS A 1 173 ? 0.051 -6.517 -2.679 1.00 84.62 173 HIS A N 1
ATOM 1387 C CA . HIS A 1 173 ? -0.661 -7.628 -3.327 1.00 84.62 173 HIS A CA 1
ATOM 1388 C C . HIS A 1 173 ? -0.555 -7.578 -4.860 1.00 84.62 173 HIS A C 1
ATOM 1390 O O . HIS A 1 173 ? -0.959 -8.504 -5.556 1.00 84.62 173 HIS A O 1
ATOM 1396 N N . SER A 1 174 ? 0.015 -6.498 -5.403 1.00 82.00 174 SER A N 1
ATOM 1397 C CA . SER A 1 174 ? 0.133 -6.246 -6.842 1.00 82.00 174 SER A CA 1
ATOM 1398 C C . SER A 1 174 ? 1.510 -6.662 -7.364 1.00 82.00 174 SER A C 1
ATOM 1400 O O . SER A 1 174 ? 2.340 -5.830 -7.740 1.00 82.00 174 SER A O 1
ATOM 1402 N N . VAL A 1 175 ? 1.769 -7.968 -7.354 1.00 84.56 175 VAL A N 1
ATOM 1403 C CA . VAL A 1 175 ? 3.004 -8.557 -7.881 1.00 84.56 175 VAL A CA 1
ATOM 1404 C C . VAL A 1 175 ? 2.887 -8.827 -9.384 1.00 84.56 175 VAL A C 1
ATOM 1406 O O . VAL A 1 175 ? 1.824 -9.162 -9.901 1.00 84.56 175 VAL A O 1
ATOM 1409 N N . TYR A 1 176 ? 3.995 -8.670 -10.098 1.00 85.56 176 TYR A N 1
ATOM 1410 C CA . TYR A 1 176 ? 4.102 -9.051 -11.503 1.00 85.56 176 TYR A CA 1
ATOM 1411 C C . TYR A 1 176 ? 5.012 -10.269 -11.607 1.00 85.56 176 TYR A C 1
ATOM 1413 O O . TYR A 1 176 ? 5.899 -10.439 -10.773 1.00 85.56 176 TYR A O 1
ATOM 1421 N N . ALA A 1 177 ? 4.827 -11.079 -12.648 1.00 86.56 177 ALA A N 1
ATOM 1422 C CA . ALA A 1 177 ? 5.754 -12.167 -12.933 1.00 86.56 177 ALA A CA 1
ATOM 1423 C C . ALA A 1 177 ? 7.201 -11.636 -13.082 1.00 86.56 177 ALA A C 1
ATOM 1425 O O . ALA A 1 177 ? 7.373 -10.497 -13.536 1.00 86.56 177 ALA A O 1
ATOM 1426 N N . PRO A 1 178 ? 8.231 -12.432 -12.731 1.00 85.69 178 PRO A N 1
ATOM 1427 C CA . PRO A 1 178 ? 9.631 -11.993 -12.774 1.00 85.69 178 PRO A CA 1
ATOM 1428 C C . PRO A 1 178 ? 10.078 -11.461 -14.144 1.00 85.69 178 PRO A C 1
ATOM 1430 O O . PRO A 1 178 ? 10.861 -10.519 -14.227 1.00 85.69 178 PRO A O 1
ATOM 1433 N N . ASP A 1 179 ? 9.525 -12.031 -15.209 1.00 89.62 179 ASP A N 1
ATOM 1434 C CA . ASP A 1 179 ? 9.785 -11.718 -16.613 1.00 89.62 179 ASP A CA 1
ATOM 1435 C C . ASP A 1 179 ? 8.738 -10.761 -17.220 1.00 89.62 179 ASP A C 1
ATOM 1437 O O . ASP A 1 179 ? 8.694 -10.565 -18.432 1.00 89.62 179 ASP A O 1
ATOM 1441 N N . ALA A 1 180 ? 7.830 -10.188 -16.427 1.00 90.62 180 ALA A N 1
ATOM 1442 C CA . ALA A 1 180 ? 6.772 -9.335 -16.959 1.00 90.62 180 ALA A CA 1
ATOM 1443 C C . ALA A 1 180 ? 7.330 -8.044 -17.584 1.00 90.62 180 ALA A C 1
ATOM 1445 O O . ALA A 1 180 ? 8.212 -7.391 -17.025 1.00 90.62 180 ALA A O 1
ATOM 1446 N N . LEU A 1 181 ? 6.727 -7.614 -18.697 1.00 88.12 181 LEU A N 1
ATOM 1447 C CA . LEU A 1 181 ? 7.025 -6.334 -19.344 1.00 88.12 181 LEU A CA 1
ATOM 1448 C C . LEU A 1 181 ? 6.693 -5.163 -18.410 1.00 88.12 181 LEU A C 1
ATOM 1450 O O . LEU A 1 181 ? 5.525 -4.844 -18.175 1.00 88.12 181 LEU A O 1
ATOM 1454 N N . ARG A 1 182 ? 7.728 -4.510 -17.871 1.00 88.19 182 ARG A N 1
ATOM 1455 C CA . ARG A 1 182 ? 7.597 -3.402 -16.916 1.00 88.19 182 ARG A CA 1
ATOM 1456 C C . ARG A 1 182 ? 8.568 -2.276 -17.237 1.00 88.19 182 ARG A C 1
ATOM 1458 O O . ARG A 1 182 ? 9.689 -2.262 -16.743 1.00 88.19 182 ARG A O 1
ATOM 1465 N N . ALA A 1 183 ? 8.095 -1.260 -17.956 1.00 83.31 183 ALA A N 1
ATOM 1466 C CA . ALA A 1 183 ? 8.902 -0.088 -18.306 1.00 83.31 183 ALA A CA 1
ATOM 1467 C C . ALA A 1 183 ? 9.591 0.567 -17.088 1.00 83.31 183 ALA A C 1
ATOM 1469 O O . ALA A 1 183 ? 10.746 0.964 -17.173 1.00 83.31 183 ALA A O 1
ATOM 1470 N N . SER A 1 184 ? 8.937 0.591 -15.918 1.00 84.06 184 SER A N 1
ATOM 1471 C CA . SER A 1 184 ? 9.502 1.142 -14.673 1.00 84.06 184 SER A CA 1
ATOM 1472 C C . SER A 1 184 ? 10.717 0.380 -14.123 1.00 84.06 184 SER A C 1
ATOM 1474 O O . SER A 1 184 ? 11.338 0.835 -13.168 1.00 84.06 184 SER A O 1
ATOM 1476 N N . LYS A 1 185 ? 10.990 -0.824 -14.634 1.00 86.44 185 LYS A N 1
ATOM 1477 C CA . LYS A 1 185 ? 12.123 -1.678 -14.256 1.00 86.44 185 LYS A CA 1
ATOM 1478 C C . LYS A 1 185 ? 13.142 -1.819 -15.391 1.00 86.44 185 LYS A C 1
ATOM 1480 O O . LYS A 1 185 ? 14.122 -2.529 -15.211 1.00 86.44 185 LYS A O 1
ATOM 1485 N N . MET A 1 186 ? 12.921 -1.162 -16.530 1.00 86.94 186 MET A N 1
ATOM 1486 C CA . MET A 1 186 ? 13.885 -1.125 -17.624 1.00 86.94 186 MET A CA 1
ATOM 1487 C C . MET A 1 186 ? 14.909 -0.020 -17.388 1.00 86.94 186 MET A C 1
ATOM 1489 O O . MET A 1 186 ? 14.568 1.081 -16.952 1.00 86.94 186 MET A O 1
ATOM 1493 N N . ASN A 1 187 ? 16.160 -0.289 -17.742 1.00 87.00 187 ASN A N 1
ATOM 1494 C CA . ASN A 1 187 ? 17.189 0.743 -17.742 1.00 87.00 187 ASN A CA 1
ATOM 1495 C C . ASN A 1 187 ? 17.060 1.631 -18.983 1.00 87.00 187 ASN A C 1
ATOM 1497 O O . ASN A 1 187 ? 16.510 1.233 -20.008 1.00 87.00 187 ASN A O 1
ATOM 1501 N N . MET A 1 188 ? 17.604 2.850 -18.929 1.00 78.94 188 MET A N 1
ATOM 1502 C CA . MET A 1 188 ? 17.711 3.681 -20.137 1.00 78.94 188 MET A CA 1
ATOM 1503 C C . MET A 1 188 ? 18.687 3.076 -21.156 1.00 78.94 188 MET A C 1
ATOM 1505 O O . MET A 1 188 ? 18.429 3.127 -22.357 1.00 78.94 188 MET A O 1
ATOM 1509 N N . ASN A 1 189 ? 19.789 2.491 -20.682 1.00 82.19 189 ASN A N 1
ATOM 1510 C CA . ASN A 1 189 ? 20.797 1.818 -21.502 1.00 82.19 189 ASN A CA 1
ATOM 1511 C C . ASN A 1 189 ? 20.684 0.284 -21.342 1.00 82.19 189 ASN A C 1
ATOM 1513 O O . ASN A 1 189 ? 20.105 -0.166 -20.353 1.00 82.19 189 ASN A O 1
ATOM 1517 N N . PRO A 1 190 ? 21.211 -0.515 -22.288 1.00 85.31 190 PRO A N 1
ATOM 1518 C CA . PRO A 1 190 ? 21.319 -1.968 -22.152 1.00 85.31 190 PRO A CA 1
ATOM 1519 C C . PRO A 1 190 ? 22.015 -2.448 -20.877 1.00 85.31 190 PRO A C 1
ATOM 1521 O O . PRO A 1 190 ? 22.858 -1.747 -20.315 1.00 85.31 190 PRO A O 1
ATOM 1524 N N . GLY A 1 191 ? 21.689 -3.674 -20.464 1.00 84.38 191 GLY A N 1
ATOM 1525 C CA . GLY A 1 191 ? 22.366 -4.351 -19.360 1.00 84.38 191 GLY A CA 1
ATOM 1526 C C . GLY A 1 191 ? 22.094 -3.720 -17.995 1.00 84.38 191 GLY A C 1
ATOM 1527 O O . GLY A 1 191 ? 21.051 -3.099 -17.779 1.00 84.38 191 GLY A O 1
ATOM 1528 N N . GLY A 1 192 ? 23.026 -3.902 -17.058 1.00 85.19 192 GLY A N 1
ATOM 1529 C CA . GLY A 1 192 ? 22.895 -3.446 -15.672 1.00 85.19 192 GLY A CA 1
ATOM 1530 C C . GLY A 1 192 ? 21.850 -4.227 -14.866 1.00 85.19 192 GLY A C 1
ATOM 1531 O O . GLY A 1 192 ? 21.396 -5.294 -15.270 1.00 85.19 192 GLY A O 1
ATOM 1532 N N . ALA A 1 193 ? 21.460 -3.677 -13.714 1.00 83.44 193 ALA A N 1
ATOM 1533 C CA . ALA A 1 193 ? 20.489 -4.285 -12.804 1.00 83.44 193 ALA A CA 1
ATOM 1534 C C . ALA A 1 193 ? 19.035 -4.085 -13.286 1.00 83.44 193 ALA A C 1
ATOM 1536 O O . ALA A 1 193 ? 18.240 -3.416 -12.628 1.00 83.44 193 ALA A O 1
ATOM 1537 N N . GLN A 1 194 ? 18.698 -4.630 -14.457 1.00 88.50 194 GLN A N 1
ATOM 1538 C CA . GLN A 1 194 ? 17.321 -4.744 -14.947 1.00 88.50 194 GLN A CA 1
ATOM 1539 C C . GLN A 1 194 ? 16.966 -6.223 -15.170 1.00 88.50 194 GLN A C 1
ATOM 1541 O O . GLN A 1 194 ? 17.853 -7.012 -15.497 1.00 88.50 194 GLN A O 1
ATOM 1546 N N . PRO A 1 195 ? 15.697 -6.621 -14.990 1.00 87.50 195 PRO A N 1
ATOM 1547 C CA . PRO A 1 195 ? 15.282 -8.004 -15.180 1.00 87.50 195 PRO A CA 1
ATOM 1548 C C . PRO A 1 195 ? 15.205 -8.370 -16.668 1.00 87.50 195 PRO A C 1
ATOM 1550 O O . PRO A 1 195 ? 14.851 -7.537 -17.506 1.00 87.50 195 PRO A O 1
ATOM 1553 N N . HIS A 1 196 ? 15.473 -9.637 -16.985 1.00 91.00 196 HIS A N 1
ATOM 1554 C CA . HIS A 1 196 ? 15.211 -10.222 -18.301 1.00 91.00 196 HIS A CA 1
ATOM 1555 C C . HIS A 1 196 ? 13.704 -10.379 -18.500 1.00 91.00 196 HIS A C 1
ATOM 1557 O O . HIS A 1 196 ? 13.079 -11.297 -17.972 1.00 91.00 196 HIS A O 1
ATOM 1563 N N . MET A 1 197 ? 13.108 -9.445 -19.237 1.00 92.25 197 MET A N 1
ATOM 1564 C CA . MET A 1 197 ? 11.676 -9.466 -19.531 1.00 92.25 197 MET A CA 1
ATOM 1565 C C . MET A 1 197 ? 11.382 -10.367 -20.732 1.00 92.25 197 MET A C 1
ATOM 1567 O O . MET A 1 197 ? 12.219 -10.516 -21.626 1.00 92.25 197 MET A O 1
ATOM 1571 N N . ARG A 1 198 ? 10.176 -10.938 -20.760 1.00 92.88 198 ARG A N 1
ATOM 1572 C CA . ARG A 1 198 ? 9.625 -11.672 -21.903 1.00 92.88 198 ARG A CA 1
ATOM 1573 C C . ARG A 1 198 ? 9.426 -10.754 -23.096 1.00 92.88 198 ARG A C 1
ATOM 1575 O O . ARG A 1 198 ? 9.238 -9.549 -22.930 1.00 92.88 198 ARG A O 1
ATOM 1582 N N . ASP A 1 199 ? 9.364 -11.343 -24.278 1.00 91.06 199 ASP A N 1
ATOM 1583 C CA . ASP A 1 199 ? 9.166 -10.580 -25.500 1.00 91.06 199 ASP A CA 1
ATOM 1584 C C . ASP A 1 199 ? 7.817 -9.858 -25.530 1.00 91.06 199 ASP A C 1
ATOM 1586 O O . ASP A 1 199 ? 6.770 -10.374 -25.119 1.00 91.06 199 ASP A O 1
ATOM 1590 N N . GLY A 1 200 ? 7.864 -8.629 -26.035 1.00 86.31 200 GLY A N 1
ATOM 1591 C CA . GLY A 1 200 ? 6.686 -7.861 -26.391 1.00 86.31 200 GLY A CA 1
ATOM 1592 C C . GLY A 1 200 ? 6.189 -8.216 -27.782 1.00 86.31 200 GLY A C 1
ATOM 1593 O O . GLY A 1 200 ? 6.720 -9.077 -28.482 1.00 86.31 200 GLY A O 1
ATOM 1594 N N . TRP A 1 201 ? 5.145 -7.521 -28.206 1.00 86.38 201 TRP A N 1
ATOM 1595 C CA . TRP A 1 201 ? 4.688 -7.566 -29.584 1.00 86.38 201 TRP A CA 1
ATOM 1596 C C . TRP A 1 201 ? 3.964 -6.273 -29.930 1.00 86.38 201 TRP A C 1
ATOM 1598 O O . TRP A 1 201 ? 3.376 -5.621 -29.063 1.00 86.38 201 TRP A O 1
ATOM 1608 N N . TYR A 1 202 ? 3.987 -5.926 -31.207 1.00 79.06 202 TYR A N 1
ATOM 1609 C CA . TYR A 1 202 ? 3.216 -4.825 -31.766 1.00 79.06 202 TYR A CA 1
ATOM 1610 C C . TYR A 1 202 ? 2.611 -5.248 -33.105 1.00 79.06 202 TYR A C 1
ATOM 1612 O O . TYR A 1 202 ? 2.928 -6.312 -33.635 1.00 79.06 202 TYR A O 1
ATOM 1620 N N . LEU A 1 203 ? 1.677 -4.447 -33.615 1.00 79.69 203 LEU A N 1
ATOM 1621 C CA . LEU A 1 203 ? 1.090 -4.661 -34.934 1.00 79.69 203 LEU A CA 1
ATOM 1622 C C . LEU A 1 203 ? 1.795 -3.760 -35.945 1.00 79.69 203 LEU A C 1
ATOM 1624 O O . LEU A 1 203 ? 1.855 -2.547 -35.737 1.00 79.69 203 LEU A O 1
ATOM 1628 N N . GLN A 1 204 ? 2.280 -4.349 -37.032 1.00 71.81 204 GLN A N 1
ATOM 1629 C CA . GLN A 1 204 ? 2.825 -3.652 -38.192 1.00 71.81 204 GLN A CA 1
ATOM 1630 C C . GLN A 1 204 ? 2.074 -4.151 -39.422 1.00 71.81 204 GLN A C 1
ATOM 1632 O O . GLN A 1 204 ? 2.014 -5.352 -39.652 1.00 71.81 204 GLN A O 1
ATOM 1637 N N . ASP A 1 205 ? 1.412 -3.243 -40.141 1.00 87.25 205 ASP A N 1
ATOM 1638 C CA . ASP A 1 205 ? 0.615 -3.569 -41.334 1.00 87.25 205 ASP A CA 1
ATOM 1639 C C . ASP A 1 205 ? -0.445 -4.670 -41.117 1.00 87.25 205 ASP A C 1
ATOM 1641 O O . ASP A 1 205 ? -0.816 -5.410 -42.021 1.00 87.25 205 ASP A O 1
ATOM 1645 N N . GLY A 1 206 ? -0.973 -4.760 -39.890 1.00 83.19 206 GLY A N 1
ATOM 1646 C CA . GLY A 1 206 ? -1.968 -5.763 -39.497 1.00 83.19 206 GLY A CA 1
ATOM 1647 C C . GLY A 1 206 ? -1.378 -7.099 -39.038 1.00 83.19 206 GLY A C 1
ATOM 1648 O O . GLY A 1 206 ? -2.115 -7.917 -38.489 1.00 83.19 206 GLY A O 1
ATOM 1649 N N . GLU A 1 207 ? -0.067 -7.298 -39.166 1.00 84.12 207 GLU A N 1
ATOM 1650 C CA . GLU A 1 207 ? 0.628 -8.495 -38.703 1.00 84.12 207 GLU A CA 1
ATOM 1651 C C . GLU A 1 207 ? 1.263 -8.287 -37.326 1.00 84.12 207 GLU A C 1
ATOM 1653 O O . GLU A 1 207 ? 1.755 -7.210 -36.979 1.00 84.12 207 GLU A O 1
ATOM 1658 N N . LYS A 1 208 ? 1.232 -9.338 -36.502 1.00 86.19 208 LYS A N 1
ATOM 1659 C CA . LYS A 1 208 ? 1.833 -9.328 -35.167 1.00 86.19 208 LYS A CA 1
ATOM 1660 C C . LYS A 1 208 ? 3.336 -9.557 -35.284 1.00 86.19 208 LYS A C 1
ATOM 1662 O O . LYS A 1 208 ? 3.771 -10.674 -35.546 1.00 86.19 208 LYS A O 1
ATOM 1667 N N . VAL A 1 209 ? 4.114 -8.525 -34.985 1.00 81.81 209 VAL A N 1
ATOM 1668 C CA . VAL A 1 209 ? 5.576 -8.581 -34.936 1.00 81.81 209 VAL A CA 1
ATOM 1669 C C . VAL A 1 209 ? 6.026 -8.736 -33.487 1.00 81.81 209 VAL A C 1
ATOM 1671 O O . VAL A 1 209 ? 5.584 -8.001 -32.600 1.00 81.81 209 VAL A O 1
ATOM 1674 N N . VAL A 1 210 ? 6.891 -9.719 -33.230 1.00 84.81 210 VAL A N 1
ATOM 1675 C CA . VAL A 1 210 ? 7.474 -9.959 -31.903 1.00 84.81 210 VAL A CA 1
ATOM 1676 C C . VAL A 1 210 ? 8.588 -8.948 -31.648 1.00 84.81 210 VAL A C 1
ATOM 1678 O O . VAL A 1 210 ? 9.514 -8.813 -32.443 1.00 84.81 210 VAL A O 1
ATOM 1681 N N . GLN A 1 211 ? 8.520 -8.265 -30.510 1.00 83.12 211 GLN A N 1
ATOM 1682 C CA . GLN A 1 211 ? 9.553 -7.345 -30.055 1.00 83.12 211 GLN A CA 1
ATOM 1683 C C . GLN A 1 211 ? 10.434 -8.039 -29.016 1.00 83.12 211 GLN A C 1
ATOM 1685 O O . GLN A 1 211 ? 10.060 -8.164 -27.850 1.00 83.12 211 GLN A O 1
ATOM 1690 N N . GLN A 1 212 ? 11.620 -8.457 -29.451 1.00 88.88 212 GLN A N 1
ATOM 1691 C CA . GLN A 1 212 ? 12.633 -9.060 -28.586 1.00 88.88 212 GLN A CA 1
ATOM 1692 C C . GLN A 1 212 ? 13.103 -8.069 -27.517 1.00 88.88 212 GLN A C 1
ATOM 1694 O O . GLN A 1 212 ? 13.598 -6.989 -27.868 1.00 88.88 212 GLN A O 1
ATOM 1699 N N . MET A 1 213 ? 12.999 -8.443 -26.239 1.00 89.06 213 MET A N 1
ATOM 1700 C CA . MET A 1 213 ? 13.383 -7.578 -25.107 1.00 89.06 213 MET A CA 1
ATOM 1701 C C . MET A 1 213 ? 14.829 -7.764 -24.644 1.00 89.06 213 MET A C 1
ATOM 1703 O O . MET A 1 213 ? 15.358 -6.927 -23.913 1.00 89.06 213 MET A O 1
ATOM 1707 N N . ASN A 1 214 ? 15.491 -8.820 -25.110 1.00 90.69 214 ASN A N 1
ATOM 1708 C CA . ASN A 1 214 ? 16.886 -9.120 -24.814 1.00 90.69 214 ASN A CA 1
ATOM 1709 C C . ASN A 1 214 ? 17.695 -9.140 -26.116 1.00 90.69 214 ASN A C 1
ATOM 1711 O O . ASN A 1 214 ? 17.152 -9.352 -27.203 1.00 90.69 214 ASN A O 1
ATOM 1715 N N . PHE A 1 215 ? 18.987 -8.849 -26.022 1.00 88.38 215 PHE A N 1
ATOM 1716 C CA . PHE A 1 215 ? 19.909 -9.031 -27.135 1.00 88.38 215 PHE A CA 1
ATOM 1717 C C . PHE A 1 215 ? 20.235 -10.517 -27.322 1.00 88.38 215 PHE A C 1
ATOM 1719 O O . PHE A 1 215 ? 20.293 -11.250 -26.331 1.00 88.38 215 PHE A O 1
ATOM 1726 N N . PRO A 1 216 ? 20.462 -10.966 -28.568 1.00 88.69 216 PRO A N 1
ATOM 1727 C CA . PRO A 1 216 ? 20.861 -12.340 -28.831 1.00 88.69 216 PRO A CA 1
ATOM 1728 C C . PRO A 1 216 ? 22.267 -12.619 -28.279 1.00 88.69 216 PRO A C 1
ATOM 1730 O O . PRO A 1 216 ? 23.020 -11.708 -27.915 1.00 88.69 216 PRO A O 1
ATOM 1733 N N . SER A 1 217 ? 22.625 -13.897 -28.196 1.00 91.56 217 SER A N 1
ATOM 1734 C CA . SER A 1 217 ? 23.904 -14.342 -27.632 1.00 91.56 217 SER A CA 1
ATOM 1735 C C . SER A 1 217 ? 25.124 -13.918 -28.448 1.00 91.56 217 SER A C 1
ATOM 1737 O O . SER A 1 217 ? 26.222 -13.863 -27.908 1.00 91.56 217 SER A O 1
ATOM 1739 N N . ASP A 1 218 ? 24.936 -13.628 -29.732 1.00 89.62 218 ASP A N 1
ATOM 1740 C CA . ASP A 1 218 ? 25.959 -13.197 -30.687 1.00 89.62 218 ASP A CA 1
ATOM 1741 C C . ASP A 1 218 ? 26.055 -11.666 -30.825 1.00 89.62 218 ASP A C 1
ATOM 1743 O O . ASP A 1 218 ? 26.807 -11.166 -31.661 1.00 89.62 218 ASP A O 1
ATOM 1747 N N . HIS A 1 219 ? 25.322 -10.900 -30.007 1.00 83.88 219 HIS A N 1
ATOM 1748 C CA . HIS A 1 219 ? 25.349 -9.442 -30.087 1.00 83.88 219 HIS A CA 1
ATOM 1749 C C . HIS A 1 219 ? 26.749 -8.891 -29.749 1.00 83.88 219 HIS A C 1
ATOM 1751 O O . HIS A 1 219 ? 27.261 -9.181 -28.666 1.00 83.88 219 HIS A O 1
ATOM 1757 N N . PRO A 1 220 ? 27.343 -8.028 -30.597 1.00 81.50 220 PRO A N 1
ATOM 1758 C CA . PRO A 1 220 ? 28.760 -7.655 -30.510 1.00 81.50 220 PRO A CA 1
ATOM 1759 C C . PRO A 1 220 ? 29.146 -6.939 -29.208 1.00 81.50 220 PRO A C 1
ATOM 1761 O O . PRO A 1 220 ? 30.247 -7.129 -28.705 1.00 81.50 220 PRO A O 1
ATOM 1764 N N . GLU A 1 221 ? 28.242 -6.134 -28.643 1.00 82.38 221 GLU A N 1
ATOM 1765 C CA . GLU A 1 221 ? 28.533 -5.304 -27.458 1.00 82.38 221 GLU A CA 1
ATOM 1766 C C . GLU A 1 221 ? 27.779 -5.736 -26.190 1.00 82.38 221 GLU A C 1
ATOM 1768 O O . GLU A 1 221 ? 28.158 -5.392 -25.073 1.00 82.38 221 GLU A O 1
ATOM 1773 N N . HIS A 1 222 ? 26.687 -6.487 -26.347 1.00 84.69 222 HIS A N 1
ATOM 1774 C CA . HIS A 1 222 ? 25.694 -6.711 -25.287 1.00 84.69 222 HIS A CA 1
ATOM 1775 C C . HIS A 1 222 ? 25.104 -8.132 -25.333 1.00 84.69 222 HIS A C 1
ATOM 1777 O O . HIS A 1 222 ? 23.882 -8.280 -25.270 1.00 84.69 222 HIS A O 1
ATOM 1783 N N . PRO A 1 223 ? 25.928 -9.188 -25.459 1.00 89.19 223 PRO A N 1
ATOM 1784 C CA . PRO A 1 223 ? 25.431 -10.549 -25.637 1.00 89.19 223 PRO A CA 1
ATOM 1785 C C . PRO A 1 223 ? 24.562 -10.975 -24.446 1.00 89.19 223 PRO A C 1
ATOM 1787 O O . PRO A 1 223 ? 24.974 -10.840 -23.292 1.00 89.19 223 PRO A O 1
ATOM 1790 N N . ASN A 1 224 ? 23.349 -11.467 -24.724 1.00 90.31 224 ASN A N 1
ATOM 1791 C CA . ASN A 1 224 ? 22.347 -11.884 -23.726 1.00 90.31 224 ASN A CA 1
ATOM 1792 C C . ASN A 1 224 ? 21.935 -10.805 -22.703 1.00 90.31 224 ASN A C 1
ATOM 1794 O O . ASN A 1 224 ? 21.351 -11.117 -21.657 1.00 90.31 224 ASN A O 1
ATOM 1798 N N . GLN A 1 225 ? 22.234 -9.530 -22.966 1.00 90.56 225 GLN A N 1
ATOM 1799 C CA . GLN A 1 225 ? 21.847 -8.455 -22.060 1.00 90.56 225 GLN A CA 1
ATOM 1800 C C . GLN A 1 225 ? 20.425 -7.962 -22.367 1.00 90.56 225 GLN A C 1
ATOM 1802 O O . GLN A 1 225 ? 20.018 -7.904 -23.530 1.00 90.56 225 GLN A O 1
ATOM 1807 N N . PRO A 1 226 ? 19.662 -7.550 -21.344 1.00 89.75 226 PRO A N 1
ATOM 1808 C CA . PRO A 1 226 ? 18.366 -6.912 -21.539 1.00 89.75 226 PRO A CA 1
ATOM 1809 C C . PRO A 1 226 ? 18.513 -5.559 -22.251 1.00 89.75 226 PRO A C 1
ATOM 1811 O O . PRO A 1 226 ? 19.439 -4.783 -21.977 1.00 89.75 226 PRO A O 1
ATOM 1814 N N . LYS A 1 227 ? 17.595 -5.261 -23.176 1.00 86.25 227 LYS A N 1
ATOM 1815 C CA . LYS A 1 227 ? 17.576 -3.995 -23.919 1.00 86.25 227 LYS A CA 1
ATOM 1816 C C . LYS A 1 227 ? 17.089 -2.860 -23.020 1.00 86.25 227 LYS A C 1
ATOM 1818 O O . LYS A 1 227 ? 16.108 -2.996 -22.298 1.00 86.25 227 LYS A O 1
ATOM 1823 N N . GLY A 1 228 ? 17.756 -1.710 -23.095 1.00 80.25 228 GLY A N 1
ATOM 1824 C CA . GLY A 1 228 ? 17.285 -0.488 -22.443 1.00 80.25 228 GLY A CA 1
ATOM 1825 C C . GLY A 1 228 ? 16.218 0.248 -23.260 1.00 80.25 228 GLY A C 1
ATOM 1826 O O . GLY A 1 228 ? 16.067 0.023 -24.460 1.00 80.25 228 GLY A O 1
ATOM 1827 N N . MET A 1 229 ? 15.530 1.204 -22.633 1.00 74.12 229 MET A N 1
ATOM 1828 C CA . MET A 1 229 ? 14.472 2.015 -23.257 1.00 74.12 229 MET A CA 1
ATOM 1829 C C . MET A 1 229 ? 14.928 2.799 -24.499 1.00 74.12 229 MET A C 1
ATOM 1831 O O . MET A 1 229 ? 14.102 3.156 -25.336 1.00 74.12 229 MET A O 1
ATOM 1835 N N . LYS A 1 230 ? 16.231 3.080 -24.647 1.00 66.50 230 LYS A N 1
ATOM 1836 C CA . LYS A 1 230 ? 16.772 3.825 -25.796 1.00 66.50 230 LYS A CA 1
ATOM 1837 C C . LYS A 1 230 ? 16.738 3.064 -27.131 1.00 66.50 230 LYS A C 1
ATOM 1839 O O . LYS A 1 230 ? 16.993 3.687 -28.154 1.00 66.50 230 LYS A O 1
ATOM 1844 N N . ALA A 1 231 ? 16.449 1.765 -27.167 1.00 57.22 231 ALA A N 1
ATOM 1845 C CA . ALA A 1 231 ? 16.521 0.944 -28.382 1.00 57.22 231 ALA A CA 1
ATOM 1846 C C . ALA A 1 231 ? 15.281 1.054 -29.315 1.00 57.22 231 ALA A C 1
ATOM 1848 O O . ALA A 1 231 ? 14.687 0.036 -29.646 1.00 57.22 231 ALA A O 1
ATOM 1849 N N . ASN A 1 232 ? 14.879 2.268 -29.734 1.00 60.06 232 ASN A N 1
ATOM 1850 C CA . ASN A 1 232 ? 13.732 2.522 -30.639 1.00 60.06 232 ASN A CA 1
ATOM 1851 C C . ASN A 1 232 ? 14.146 3.168 -31.991 1.00 60.06 232 ASN A C 1
ATOM 1853 O O . ASN A 1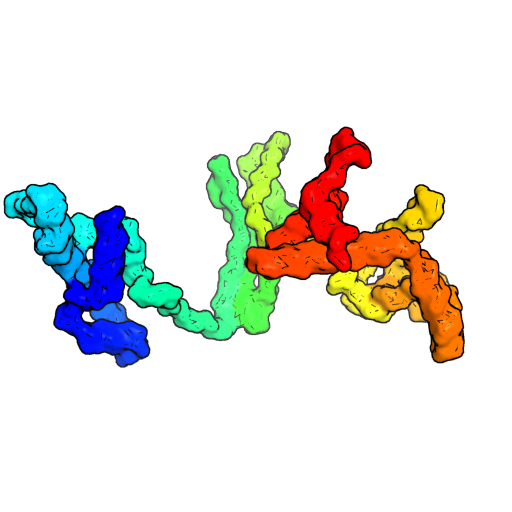 232 ? 15.141 3.892 -32.038 1.00 60.06 232 ASN A O 1
ATOM 1857 N N . TRP A 1 233 ? 13.326 2.954 -33.042 1.00 59.94 233 TRP A N 1
ATOM 1858 C CA . TRP A 1 233 ? 13.354 3.388 -34.471 1.00 59.94 233 TRP A CA 1
ATOM 1859 C C . TRP A 1 233 ? 14.414 4.407 -34.933 1.00 59.94 233 TRP A C 1
ATOM 1861 O O . TRP A 1 233 ? 15.091 4.187 -35.935 1.00 59.94 233 TRP A O 1
ATOM 1871 N N . LEU A 1 234 ? 14.584 5.534 -34.232 1.00 56.38 234 LEU A N 1
ATOM 1872 C CA . LEU A 1 234 ? 15.602 6.535 -34.574 1.00 56.38 234 LEU A CA 1
ATOM 1873 C C . LEU A 1 234 ? 17.021 5.957 -34.517 1.00 56.38 234 LEU A C 1
ATOM 1875 O O . LEU A 1 234 ? 17.845 6.340 -35.332 1.00 56.38 234 LEU A O 1
ATOM 1879 N N . ARG A 1 235 ? 17.310 5.009 -33.620 1.00 54.75 235 ARG A N 1
ATOM 1880 C CA . ARG A 1 235 ? 18.615 4.325 -33.572 1.00 54.75 235 ARG A CA 1
ATOM 1881 C C . ARG A 1 235 ? 18.777 3.216 -34.612 1.00 54.75 235 ARG A C 1
ATOM 1883 O O . ARG A 1 235 ? 19.903 2.938 -34.987 1.00 54.75 235 ARG A O 1
ATOM 1890 N N . GLU A 1 236 ? 17.691 2.616 -35.099 1.00 58.59 236 GLU A N 1
ATOM 1891 C CA . GLU A 1 236 ? 17.751 1.639 -36.205 1.00 58.59 236 GLU A CA 1
ATOM 1892 C C . GLU A 1 236 ? 18.036 2.322 -37.550 1.00 58.59 236 GLU A C 1
ATOM 1894 O O . GLU A 1 236 ? 18.461 1.677 -38.501 1.00 58.59 236 GLU A O 1
ATOM 1899 N N . ASN A 1 237 ? 17.814 3.638 -37.620 1.00 60.91 237 ASN A N 1
ATOM 1900 C CA . ASN A 1 237 ? 17.938 4.426 -38.840 1.00 60.91 237 ASN A CA 1
ATOM 1901 C C . ASN A 1 237 ? 19.012 5.530 -38.756 1.00 60.91 237 ASN A C 1
ATOM 1903 O O . ASN A 1 237 ? 19.231 6.206 -39.758 1.00 60.91 237 ASN A O 1
ATOM 1907 N N . CYS A 1 238 ? 19.684 5.735 -37.611 1.00 64.94 238 CYS A N 1
ATOM 1908 C CA . CYS A 1 238 ? 20.758 6.731 -37.436 1.00 64.94 238 CYS A CA 1
ATOM 1909 C C . CYS A 1 238 ? 22.065 6.075 -36.974 1.00 64.94 238 CYS A C 1
ATOM 1911 O O . CYS A 1 238 ? 22.061 5.257 -36.061 1.00 64.94 238 CYS A O 1
ATOM 1913 N N . ASP A 1 239 ? 23.191 6.530 -37.521 1.00 72.06 239 ASP A N 1
ATOM 1914 C CA . ASP A 1 239 ? 24.551 6.055 -37.213 1.00 72.06 239 ASP A CA 1
ATOM 1915 C C . ASP A 1 239 ? 25.220 6.792 -36.038 1.00 72.06 239 ASP A C 1
ATOM 1917 O O . ASP A 1 239 ? 26.438 6.774 -35.896 1.00 72.06 239 ASP A O 1
ATOM 1921 N N . TYR A 1 240 ? 24.425 7.455 -35.194 1.00 54.03 240 TYR A N 1
ATOM 1922 C CA . TYR A 1 240 ? 24.884 8.270 -34.061 1.00 54.03 240 TYR A CA 1
ATOM 1923 C C . TYR A 1 240 ? 25.654 9.549 -34.411 1.00 54.03 240 TYR A C 1
ATOM 1925 O O . TYR A 1 240 ? 26.113 10.240 -33.498 1.00 54.03 240 TYR A O 1
ATOM 1933 N N . SER A 1 241 ? 25.731 9.940 -35.683 1.00 67.38 241 SER A N 1
ATOM 1934 C CA . SER A 1 241 ? 26.150 11.292 -36.045 1.00 67.38 241 SER A CA 1
ATOM 1935 C C . SER A 1 241 ? 25.012 12.303 -35.845 1.00 67.38 241 SER A C 1
ATOM 1937 O O . SER A 1 241 ? 23.823 12.002 -35.990 1.00 67.38 241 SER A O 1
ATOM 1939 N N . PHE A 1 242 ? 25.372 13.547 -35.517 1.00 63.28 242 PHE A N 1
ATOM 1940 C CA . PHE A 1 242 ? 24.403 14.646 -35.449 1.00 63.28 242 PHE A CA 1
ATOM 1941 C C . PHE A 1 242 ? 23.684 14.845 -36.792 1.00 63.28 242 PHE A C 1
ATOM 1943 O O . PHE A 1 242 ? 22.500 15.175 -36.822 1.00 63.28 242 PHE A O 1
ATOM 1950 N N . GLU A 1 243 ? 24.388 14.591 -37.894 1.00 75.19 243 GLU A N 1
ATOM 1951 C CA . GLU A 1 243 ? 23.873 14.747 -39.248 1.00 75.19 243 GLU A CA 1
ATOM 1952 C C . GLU A 1 243 ? 22.797 13.700 -39.573 1.00 75.19 243 GLU A C 1
ATOM 1954 O O . GLU A 1 243 ? 21.703 14.067 -40.003 1.00 75.19 243 GLU A O 1
ATOM 1959 N N . THR A 1 244 ? 23.015 12.414 -39.273 1.00 71.06 244 THR A N 1
ATOM 1960 C CA . THR A 1 244 ? 21.971 11.395 -39.490 1.00 71.06 244 THR A CA 1
ATOM 1961 C C . THR A 1 244 ? 20.790 11.562 -38.542 1.00 71.06 244 THR A C 1
ATOM 1963 O O . THR A 1 244 ? 19.644 11.400 -38.966 1.00 71.06 244 THR A O 1
ATOM 1966 N N . LEU A 1 245 ? 21.022 11.970 -37.288 1.00 69.88 245 LEU A N 1
ATOM 1967 C CA . LEU A 1 245 ? 19.938 12.329 -36.372 1.00 69.88 245 LEU A CA 1
ATOM 1968 C C . LEU A 1 245 ? 19.090 13.466 -36.955 1.00 69.88 245 LEU A C 1
ATOM 1970 O O . LEU A 1 245 ? 17.864 13.357 -37.023 1.00 69.88 245 LEU A O 1
ATOM 1974 N N . ARG A 1 246 ? 19.735 14.535 -37.430 1.00 77.31 246 ARG A N 1
ATOM 1975 C CA . ARG A 1 246 ? 19.068 15.682 -38.054 1.00 77.31 246 ARG A CA 1
ATOM 1976 C C . ARG A 1 246 ? 18.270 15.274 -39.295 1.00 77.31 246 ARG A C 1
ATOM 1978 O O . ARG A 1 246 ? 17.155 15.758 -39.480 1.00 77.31 246 ARG A O 1
ATOM 1985 N N . GLN A 1 247 ? 18.795 14.368 -40.116 1.00 78.06 247 GLN A N 1
ATOM 1986 C CA . GLN A 1 247 ? 18.135 13.895 -41.338 1.00 78.06 247 GLN A CA 1
ATOM 1987 C C . GLN A 1 247 ? 16.944 12.963 -41.074 1.00 78.06 247 GLN A C 1
ATOM 1989 O O . GLN A 1 247 ? 15.954 12.988 -41.812 1.00 78.06 247 GLN A O 1
ATOM 1994 N N . ASN A 1 248 ? 17.016 12.131 -40.036 1.00 76.62 248 ASN A N 1
ATOM 1995 C CA . ASN A 1 248 ? 16.005 11.110 -39.762 1.00 76.62 248 ASN A CA 1
ATOM 1996 C C . ASN A 1 248 ? 14.955 11.542 -38.739 1.00 76.62 248 ASN A C 1
ATOM 1998 O O . ASN A 1 248 ? 13.863 10.973 -38.728 1.00 76.62 248 ASN A O 1
ATOM 2002 N N . MET A 1 249 ? 15.214 12.586 -37.947 1.00 75.56 249 MET A N 1
ATOM 2003 C CA . MET A 1 249 ? 14.227 13.145 -37.022 1.00 75.56 249 MET A CA 1
ATOM 2004 C C . MET A 1 249 ? 12.913 13.536 -37.736 1.00 75.56 249 MET A C 1
ATOM 2006 O O . MET A 1 249 ? 11.851 13.077 -37.313 1.00 75.56 249 MET A O 1
ATOM 2010 N N . PRO A 1 250 ? 12.920 14.248 -38.884 1.00 79.81 250 PRO A N 1
ATOM 2011 C CA . PRO A 1 250 ? 11.689 14.529 -39.628 1.00 79.81 250 PRO A CA 1
ATOM 2012 C C . PRO A 1 250 ? 11.024 13.284 -40.232 1.00 79.81 250 PRO A C 1
ATOM 2014 O O . PRO A 1 250 ? 9.840 13.323 -40.559 1.00 79.81 250 PRO A O 1
ATOM 2017 N N . LYS A 1 251 ? 11.761 12.186 -40.444 1.00 75.62 251 LYS A N 1
ATOM 2018 C CA . LYS A 1 251 ? 11.198 10.921 -40.946 1.00 75.62 251 LYS A CA 1
ATOM 2019 C C . LYS A 1 251 ? 10.488 10.158 -39.824 1.00 75.62 251 LYS A C 1
ATOM 2021 O O . LYS A 1 251 ? 9.373 9.699 -40.038 1.00 75.62 251 LYS A O 1
ATOM 2026 N N . ALA A 1 252 ? 11.073 10.125 -38.625 1.00 68.44 252 ALA A N 1
ATOM 2027 C CA . ALA A 1 252 ? 10.440 9.558 -37.431 1.00 68.44 252 ALA A CA 1
ATOM 2028 C C . ALA A 1 252 ? 9.166 10.313 -37.042 1.00 68.44 252 ALA A C 1
ATOM 2030 O O . ALA A 1 252 ? 8.168 9.710 -36.675 1.00 68.44 252 ALA A O 1
ATOM 2031 N N . LEU A 1 253 ? 9.175 11.644 -37.142 1.00 71.31 253 LEU A N 1
ATOM 2032 C CA . LEU A 1 253 ? 7.971 12.433 -36.871 1.00 71.31 253 LEU A CA 1
ATOM 2033 C C . LEU A 1 253 ? 6.881 12.183 -37.923 1.00 71.31 253 LEU A C 1
ATOM 2035 O O . LEU A 1 253 ? 5.704 12.162 -37.582 1.00 71.31 253 LEU A O 1
ATOM 2039 N N . ARG A 1 254 ? 7.266 11.939 -39.185 1.00 75.56 254 ARG A N 1
ATOM 2040 C CA . ARG A 1 254 ? 6.334 11.596 -40.272 1.00 75.56 254 ARG A CA 1
ATOM 2041 C C . ARG A 1 254 ? 5.797 10.166 -40.211 1.00 75.56 254 ARG A C 1
ATOM 2043 O O . ARG A 1 254 ? 4.739 9.922 -40.782 1.00 75.56 254 ARG A O 1
ATOM 2050 N N . SER A 1 255 ? 6.486 9.234 -39.550 1.00 73.12 255 SER A N 1
ATOM 2051 C CA . SER A 1 255 ? 5.996 7.856 -39.397 1.00 73.12 255 SER A CA 1
ATOM 2052 C C . SER A 1 255 ? 4.836 7.750 -38.401 1.00 73.12 255 SER A C 1
ATOM 2054 O O . SER A 1 255 ? 4.090 6.772 -38.419 1.00 73.12 255 SER A O 1
ATOM 2056 N N . VAL A 1 256 ? 4.633 8.772 -37.564 1.00 71.50 256 VAL A N 1
ATOM 2057 C CA . VAL A 1 256 ? 3.464 8.872 -36.690 1.00 71.50 256 VAL A CA 1
ATOM 2058 C C . VAL A 1 256 ? 2.270 9.367 -37.505 1.00 71.50 256 VAL A C 1
ATOM 2060 O O . VAL A 1 256 ? 2.265 10.486 -38.017 1.00 71.50 256 VAL A O 1
ATOM 2063 N N . SER A 1 257 ? 1.224 8.545 -37.613 1.00 78.31 257 SER A N 1
ATOM 2064 C CA . SER A 1 257 ? 0.021 8.927 -38.351 1.00 78.31 257 SER A CA 1
ATOM 2065 C C . SER A 1 257 ? -0.688 10.119 -37.701 1.00 78.31 257 SER A C 1
ATOM 2067 O O . SER A 1 257 ? -0.786 10.241 -36.477 1.00 78.31 257 SER A O 1
ATOM 2069 N N . LEU A 1 258 ? -1.248 10.991 -38.538 1.00 75.50 258 LEU A N 1
ATOM 2070 C CA . LEU A 1 258 ? -1.966 12.193 -38.105 1.00 75.50 258 LEU A CA 1
ATOM 2071 C C . LEU A 1 258 ? -3.187 11.846 -37.231 1.00 75.50 258 LEU A C 1
ATOM 2073 O O . LEU A 1 258 ? -3.538 12.574 -36.305 1.00 75.50 258 LEU A O 1
ATOM 2077 N N . GLU A 1 259 ? -3.795 10.683 -37.476 1.00 77.75 259 GLU A N 1
ATOM 2078 C CA . GLU A 1 259 ? -4.847 10.117 -36.632 1.00 77.75 259 GLU A CA 1
ATOM 2079 C C . GLU A 1 259 ? -4.349 9.814 -35.211 1.00 77.75 259 GLU A C 1
ATOM 2081 O O . GLU A 1 259 ? -5.042 10.112 -34.238 1.00 77.75 259 GLU A O 1
ATOM 2086 N N . LEU A 1 260 ? -3.153 9.235 -35.073 1.00 67.56 260 LEU A N 1
ATOM 2087 C CA . LEU A 1 260 ? -2.578 8.908 -33.773 1.00 67.56 260 LEU A CA 1
ATOM 2088 C C . LEU A 1 260 ? -2.232 10.179 -32.990 1.00 67.56 260 LEU A C 1
ATOM 2090 O O . LEU A 1 260 ? -2.560 10.257 -31.807 1.00 67.56 260 LEU A O 1
ATOM 2094 N N . ILE A 1 261 ? -1.663 11.19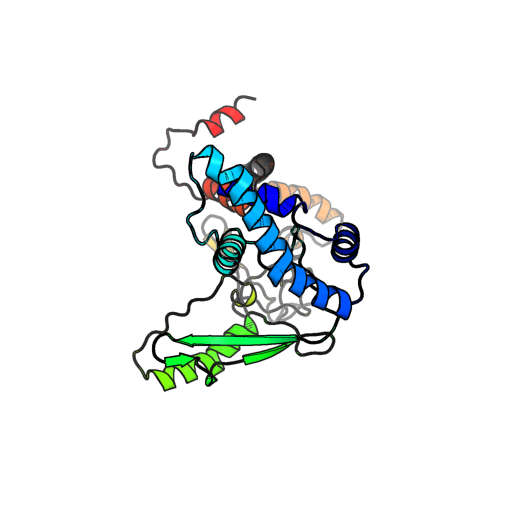1 -33.652 1.00 73.75 261 ILE A N 1
ATOM 2095 C CA . ILE A 1 261 ? -1.386 12.507 -33.049 1.00 73.75 261 ILE A CA 1
ATOM 2096 C C . ILE A 1 261 ? -2.680 13.115 -32.492 1.00 73.75 261 ILE A C 1
ATOM 2098 O O . ILE A 1 261 ? -2.753 13.419 -31.302 1.00 73.75 261 ILE A O 1
ATOM 2102 N N . ARG A 1 262 ? -3.740 13.177 -33.308 1.00 80.06 262 ARG A N 1
ATOM 2103 C CA . ARG A 1 262 ? -5.056 13.692 -32.890 1.00 80.06 262 ARG A CA 1
ATOM 2104 C C . ARG A 1 262 ? -5.673 12.884 -31.748 1.00 80.06 262 ARG A C 1
ATOM 2106 O O . ARG A 1 262 ? -6.283 13.446 -30.844 1.00 80.06 262 ARG A O 1
ATOM 2113 N N . LYS A 1 263 ? -5.511 11.556 -31.741 1.00 74.31 263 LYS A N 1
ATOM 2114 C CA . LYS A 1 263 ? -5.973 10.705 -30.627 1.00 74.31 263 LYS A CA 1
ATOM 2115 C C . LYS A 1 263 ? -5.278 11.065 -29.313 1.00 74.31 263 LYS A C 1
ATOM 2117 O O . LYS A 1 263 ? -5.946 11.088 -28.278 1.00 74.31 263 LYS A O 1
ATOM 2122 N N . TRP A 1 264 ? -3.973 11.333 -29.341 1.00 76.38 264 TRP A N 1
ATOM 2123 C CA . TRP A 1 264 ? -3.207 11.725 -28.155 1.00 76.38 264 TRP A CA 1
ATOM 2124 C C . TRP A 1 264 ? -3.521 13.148 -27.696 1.00 76.38 264 TRP A C 1
ATOM 2126 O O . TRP A 1 264 ? -3.719 13.354 -26.501 1.00 76.38 264 TRP A O 1
ATOM 2136 N N . GLU A 1 265 ? -3.663 14.090 -28.624 1.00 78.81 265 GLU A N 1
ATOM 2137 C CA . GLU A 1 265 ? -4.111 15.457 -28.345 1.00 78.81 265 GLU A CA 1
ATOM 2138 C C . GLU A 1 265 ? -5.496 15.465 -27.681 1.00 78.81 265 GLU A C 1
ATOM 2140 O O . GLU A 1 265 ? -5.663 15.981 -26.578 1.00 78.81 265 GLU A O 1
ATOM 2145 N N . HIS A 1 266 ? -6.481 14.790 -28.280 1.00 78.19 266 HIS A N 1
ATOM 2146 C CA . HIS A 1 266 ? -7.822 14.674 -27.700 1.00 78.19 266 HIS A CA 1
ATOM 2147 C C . HIS A 1 266 ? -7.810 13.978 -26.337 1.00 78.19 266 HIS A C 1
ATOM 2149 O O . HIS A 1 266 ? -8.655 14.245 -25.485 1.00 78.19 266 HIS A O 1
ATOM 2155 N N . ARG A 1 267 ? -6.883 13.042 -26.117 1.00 80.31 267 ARG A N 1
ATOM 2156 C CA . ARG A 1 267 ? -6.720 12.405 -24.812 1.00 80.31 267 ARG A CA 1
ATOM 2157 C C . ARG A 1 267 ? -6.186 13.396 -23.780 1.00 80.31 267 ARG A C 1
ATOM 2159 O O . ARG A 1 267 ? -6.683 13.372 -22.659 1.00 80.31 267 ARG A O 1
ATOM 2166 N N . ALA A 1 268 ? -5.223 14.242 -24.143 1.00 78.12 268 ALA A N 1
ATOM 2167 C CA . ALA A 1 268 ? -4.682 15.277 -23.265 1.00 78.12 268 ALA A CA 1
ATOM 2168 C C . ALA A 1 268 ? -5.758 16.299 -22.870 1.00 78.12 268 ALA A C 1
ATOM 2170 O O . ALA A 1 268 ? -5.938 16.546 -21.680 1.00 78.12 268 ALA A O 1
ATOM 2171 N N . TRP A 1 269 ? -6.550 16.783 -23.831 1.00 78.75 269 TRP A N 1
ATOM 2172 C CA . TRP A 1 269 ? -7.684 17.675 -23.557 1.00 78.75 269 TRP A CA 1
ATOM 2173 C C . TRP A 1 269 ? -8.691 17.078 -22.575 1.00 78.75 269 TRP A C 1
ATOM 2175 O O . TRP A 1 269 ? -9.066 17.724 -21.607 1.00 78.75 269 TRP A O 1
ATOM 2185 N N . ARG A 1 270 ? -9.039 15.794 -22.717 1.00 82.19 270 ARG A N 1
ATOM 2186 C CA . ARG A 1 270 ? -9.948 15.131 -21.763 1.00 82.19 270 ARG A CA 1
ATOM 2187 C C . ARG A 1 270 ? -9.380 15.027 -20.350 1.00 82.19 270 ARG A C 1
ATOM 2189 O O . ARG A 1 270 ? -10.151 14.976 -19.396 1.00 82.19 270 ARG A O 1
ATOM 2196 N N . PHE A 1 271 ? -8.058 14.938 -20.208 1.00 80.00 271 PHE A N 1
ATOM 2197 C CA . PHE A 1 271 ? -7.423 15.013 -18.893 1.00 80.00 271 PHE A CA 1
ATOM 2198 C C . PHE A 1 271 ? -7.515 16.428 -18.323 1.00 80.00 271 PHE A C 1
ATOM 2200 O O . PHE A 1 271 ? -7.849 16.565 -17.153 1.00 80.00 271 PHE A O 1
ATOM 2207 N N . ILE A 1 272 ? -7.275 17.456 -19.141 1.00 80.56 272 ILE A N 1
ATOM 2208 C CA . ILE A 1 272 ? -7.430 18.862 -18.745 1.00 80.56 272 ILE A CA 1
ATOM 2209 C C . ILE A 1 272 ? -8.867 19.125 -18.271 1.00 80.56 272 ILE A C 1
ATOM 2211 O O . ILE A 1 272 ? -9.046 19.611 -17.158 1.00 80.56 272 ILE A O 1
ATOM 2215 N N . ASP A 1 273 ? -9.874 18.702 -19.038 1.00 81.56 273 ASP A N 1
ATOM 2216 C CA . ASP A 1 273 ? -11.292 18.842 -18.677 1.00 81.56 273 ASP A CA 1
ATOM 2217 C C . ASP A 1 273 ? -11.626 18.100 -17.373 1.00 81.56 273 ASP A C 1
ATOM 2219 O O . ASP A 1 273 ? -12.308 18.621 -16.493 1.00 81.56 273 ASP A O 1
ATOM 2223 N N . ALA A 1 274 ? -11.113 16.876 -17.210 1.00 81.19 274 ALA A N 1
ATOM 2224 C CA . ALA A 1 274 ? -11.319 16.103 -15.989 1.00 81.19 274 ALA A CA 1
ATOM 2225 C C . ALA A 1 274 ? -10.715 16.793 -14.755 1.00 81.19 274 ALA A C 1
ATOM 2227 O O . ALA A 1 274 ? -11.339 16.800 -13.696 1.00 81.19 274 ALA A O 1
ATOM 2228 N N . TYR A 1 275 ? -9.534 17.398 -14.888 1.00 78.25 275 TYR A N 1
ATOM 2229 C CA . TYR A 1 275 ? -8.919 18.159 -13.802 1.00 78.25 275 TYR A CA 1
ATOM 2230 C C . TYR A 1 275 ? -9.628 19.489 -13.532 1.00 78.25 275 TYR A C 1
ATOM 2232 O O . TYR A 1 275 ? -9.732 19.881 -12.372 1.00 78.25 275 TYR A O 1
ATOM 2240 N N . ALA A 1 276 ? -10.153 20.159 -14.561 1.00 77.25 276 ALA A N 1
ATOM 2241 C CA . ALA A 1 276 ? -10.925 21.394 -14.410 1.00 77.25 276 ALA A CA 1
ATOM 2242 C C . ALA A 1 276 ? -12.213 21.186 -13.591 1.00 77.25 276 ALA A C 1
ATOM 2244 O O . ALA A 1 276 ? -12.648 22.085 -12.878 1.00 77.25 276 ALA A O 1
ATOM 2245 N N . GLU A 1 277 ? -12.778 19.977 -13.619 1.00 83.81 277 GLU A N 1
ATOM 2246 C CA . GLU A 1 277 ? -13.907 19.570 -12.771 1.00 83.81 277 GLU A CA 1
ATOM 2247 C C . GLU A 1 277 ? -13.504 19.172 -11.336 1.00 83.81 277 GLU A C 1
ATOM 2249 O O . GLU A 1 277 ? -14.345 18.741 -10.549 1.00 83.81 277 GLU A O 1
ATOM 2254 N N . GLY A 1 278 ? -12.224 19.308 -10.973 1.00 85.56 278 GLY A N 1
ATOM 2255 C CA . GLY A 1 278 ? -11.715 19.012 -9.632 1.00 85.56 278 GLY A CA 1
ATOM 2256 C C . GLY A 1 278 ? -11.471 17.527 -9.353 1.00 85.56 278 GLY A C 1
ATOM 2257 O O . GLY A 1 278 ? -11.295 17.151 -8.194 1.00 85.56 278 GLY A O 1
ATOM 2258 N N . LEU A 1 279 ? -11.452 16.675 -10.386 1.00 85.31 279 LEU A N 1
ATOM 2259 C CA . LEU A 1 279 ? -11.240 15.236 -10.216 1.00 85.31 279 LEU A CA 1
ATOM 2260 C C . LEU A 1 279 ? -9.788 14.919 -9.846 1.00 85.31 279 LEU A C 1
ATOM 2262 O O . LEU A 1 2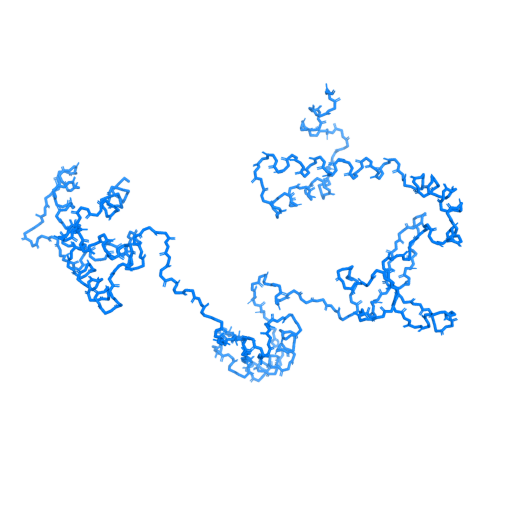79 ? -8.836 15.436 -10.438 1.00 85.31 279 LEU A O 1
ATOM 2266 N N . GLY A 1 280 ? -9.606 13.992 -8.903 1.00 80.69 280 GLY A N 1
ATOM 2267 C CA . GLY A 1 280 ? -8.288 13.463 -8.568 1.00 80.69 280 GLY A CA 1
ATOM 2268 C C . GLY A 1 280 ? -7.709 12.598 -9.695 1.00 80.69 280 GLY A C 1
ATOM 2269 O O . GLY A 1 280 ? -8.421 12.114 -10.572 1.00 80.69 280 GLY A O 1
ATOM 2270 N N . ALA A 1 281 ? -6.399 12.322 -9.663 1.00 77.06 281 ALA A N 1
ATOM 2271 C CA . ALA A 1 281 ? -5.709 11.592 -10.739 1.00 77.06 281 ALA A CA 1
ATOM 2272 C C . ALA A 1 281 ? -6.339 10.225 -11.095 1.00 77.06 281 ALA A C 1
ATOM 2274 O O . ALA A 1 281 ? -6.379 9.853 -12.269 1.00 77.06 281 ALA A O 1
ATOM 2275 N N . ARG A 1 282 ? -6.861 9.488 -10.101 1.00 84.75 282 ARG A N 1
ATOM 2276 C CA . ARG A 1 282 ? -7.538 8.195 -10.323 1.00 84.75 282 ARG A CA 1
ATOM 2277 C C . ARG A 1 282 ? -8.895 8.356 -11.015 1.00 84.75 282 ARG A C 1
ATOM 2279 O O . ARG A 1 282 ? -9.197 7.608 -11.942 1.00 84.75 282 ARG A O 1
ATOM 2286 N N . GLU A 1 283 ? -9.680 9.341 -10.599 1.00 85.75 283 GLU A N 1
ATOM 2287 C CA . GLU A 1 283 ? -11.014 9.628 -11.142 1.00 85.75 283 GLU A CA 1
ATOM 2288 C C . GLU A 1 283 ? -10.914 10.209 -12.557 1.00 85.75 283 GLU A C 1
ATOM 2290 O O . GLU A 1 283 ? -11.626 9.772 -13.462 1.00 85.75 283 GLU A O 1
ATOM 2295 N N . ALA A 1 284 ? -9.948 11.103 -12.790 1.00 85.44 284 ALA A N 1
ATOM 2296 C CA . ALA A 1 284 ? -9.636 11.633 -14.112 1.00 85.44 284 ALA A CA 1
ATOM 2297 C C . ALA A 1 284 ? -9.234 10.515 -15.087 1.00 85.44 284 ALA A C 1
ATOM 2299 O O . ALA A 1 284 ? -9.746 10.442 -16.206 1.00 85.44 284 ALA A O 1
ATOM 2300 N N . GLN A 1 285 ? -8.379 9.579 -14.657 1.00 85.44 285 GLN A N 1
ATOM 2301 C CA . GLN A 1 285 ? -8.006 8.427 -15.479 1.00 85.44 285 GLN A CA 1
ATOM 2302 C C . GLN A 1 285 ? -9.214 7.541 -15.819 1.00 85.44 285 GLN A C 1
ATOM 2304 O O . GLN A 1 285 ? -9.327 7.081 -16.959 1.00 85.44 285 GLN A O 1
ATOM 2309 N N . GLN A 1 286 ? -10.114 7.305 -14.859 1.00 84.94 286 GLN A N 1
ATOM 2310 C CA . GLN A 1 286 ? -11.332 6.525 -15.079 1.00 84.94 286 GLN A CA 1
ATOM 2311 C C . GLN A 1 286 ? -12.245 7.209 -16.102 1.00 84.94 286 GLN A C 1
ATOM 2313 O O . GLN A 1 286 ? -12.600 6.589 -17.107 1.00 84.94 286 GLN A O 1
ATOM 2318 N N . LYS A 1 287 ? -12.509 8.506 -15.927 1.00 83.19 287 LYS A N 1
ATOM 2319 C CA . LYS A 1 287 ? -13.330 9.311 -16.836 1.00 83.19 287 LYS A CA 1
ATOM 2320 C C . LYS A 1 287 ? -12.761 9.360 -18.256 1.00 83.19 287 LYS A C 1
ATOM 2322 O O . LYS A 1 287 ? -13.478 9.136 -19.227 1.00 83.19 287 LYS A O 1
ATOM 2327 N N . VAL A 1 288 ? -11.452 9.563 -18.412 1.00 83.31 288 VAL A N 1
ATOM 2328 C CA . VAL A 1 288 ? -10.801 9.554 -19.736 1.00 83.31 288 VAL A CA 1
ATOM 2329 C C . VAL A 1 288 ? -10.898 8.172 -20.398 1.00 83.31 288 VAL A C 1
ATOM 2331 O O . VAL A 1 288 ? -11.083 8.073 -21.617 1.00 83.31 288 VAL A O 1
ATOM 2334 N N . ARG A 1 289 ? -10.810 7.088 -19.613 1.00 82.69 289 ARG A N 1
ATOM 2335 C CA . ARG A 1 289 ? -10.905 5.707 -20.111 1.00 82.69 289 ARG A CA 1
ATOM 2336 C C . ARG A 1 289 ? -12.293 5.381 -20.657 1.00 82.69 289 ARG A C 1
ATOM 2338 O O . ARG A 1 289 ? -12.379 4.629 -21.635 1.00 82.69 289 ARG A O 1
ATOM 2345 N N . GLU A 1 290 ? -13.355 5.967 -20.112 1.00 81.06 290 GLU A N 1
ATOM 2346 C CA . GLU A 1 290 ? -14.720 5.793 -20.625 1.00 81.06 290 GLU A CA 1
ATOM 2347 C C . GLU A 1 290 ? -14.815 6.190 -22.100 1.00 81.06 290 GLU A C 1
ATOM 2349 O O . GLU A 1 290 ? -15.359 5.439 -22.903 1.00 81.06 290 GLU A O 1
ATOM 2354 N N . PHE A 1 291 ? -14.171 7.282 -22.518 1.00 71.56 291 PHE A N 1
ATOM 2355 C CA . PHE A 1 291 ? -14.181 7.709 -23.923 1.00 71.56 291 PHE A CA 1
ATOM 2356 C C . PHE A 1 291 ? -13.447 6.760 -24.880 1.00 71.56 291 PHE A C 1
ATOM 2358 O O . PHE A 1 291 ? -13.736 6.769 -26.077 1.00 71.56 291 PHE A O 1
ATOM 2365 N N . SER A 1 292 ? -12.494 5.969 -24.379 1.00 65.69 292 SER A N 1
ATOM 2366 C CA . SER A 1 292 ? -11.761 4.970 -25.174 1.00 65.69 292 SER A CA 1
ATOM 2367 C C . SER A 1 292 ? -12.449 3.603 -25.223 1.00 65.69 292 SER A C 1
ATOM 2369 O O . SER A 1 292 ? -12.256 2.854 -26.174 1.00 65.69 292 SER A O 1
ATOM 2371 N N . SER A 1 293 ? -13.251 3.280 -24.205 1.00 64.38 293 SER A N 1
ATOM 2372 C CA . SER A 1 293 ? -13.863 1.957 -24.012 1.00 64.38 293 SER A CA 1
ATOM 2373 C C . SER A 1 293 ? -15.339 1.898 -24.415 1.00 64.38 293 SER A C 1
ATOM 2375 O O . SER A 1 293 ? -15.890 0.809 -24.586 1.00 64.38 293 SER A O 1
ATOM 2377 N N . ARG A 1 294 ? -15.995 3.048 -24.619 1.00 65.31 294 ARG A N 1
ATOM 2378 C CA . ARG A 1 294 ? -17.401 3.108 -25.038 1.00 65.31 294 ARG A CA 1
ATOM 2379 C C . ARG A 1 294 ? -17.552 2.731 -26.513 1.00 65.31 294 ARG A C 1
ATOM 2381 O O . ARG A 1 294 ? -17.194 3.492 -27.410 1.00 65.31 294 ARG A O 1
ATOM 2388 N N . ARG A 1 295 ? -18.142 1.562 -26.765 1.00 54.09 295 ARG A N 1
ATOM 2389 C CA . ARG A 1 295 ? -18.565 1.120 -28.100 1.00 54.09 295 ARG A CA 1
ATOM 2390 C C . ARG A 1 295 ? -19.972 1.665 -28.367 1.00 54.09 295 ARG A C 1
ATOM 2392 O O . ARG A 1 295 ? -20.935 1.242 -27.730 1.00 54.09 295 ARG A O 1
ATOM 2399 N N . TYR A 1 296 ? -20.097 2.646 -29.256 1.00 60.25 296 TYR A N 1
ATOM 2400 C CA . TYR A 1 296 ? -21.397 3.231 -29.600 1.00 60.25 296 TYR A CA 1
ATOM 2401 C C . TYR A 1 296 ? -22.201 2.260 -30.475 1.00 60.25 296 TYR A C 1
ATOM 2403 O O . TYR A 1 296 ? -21.671 1.708 -31.434 1.00 60.25 296 TYR A O 1
ATOM 2411 N N . LYS A 1 297 ? -23.488 2.061 -30.157 1.00 51.44 297 LYS A N 1
ATOM 2412 C CA . LYS A 1 297 ? -24.392 1.159 -30.901 1.00 51.44 297 LYS A CA 1
ATOM 2413 C C . LYS A 1 297 ? -24.872 1.724 -32.250 1.00 51.44 297 LYS A C 1
ATOM 2415 O O . LYS A 1 297 ? -25.504 1.004 -33.010 1.00 51.44 297 LYS A O 1
ATOM 2420 N N . SER A 1 298 ? -24.614 3.000 -32.544 1.00 55.00 298 SER A N 1
ATOM 2421 C CA . SER A 1 298 ? -25.047 3.667 -33.778 1.00 55.00 298 SER A CA 1
ATOM 2422 C C . SER A 1 298 ? -23.984 4.645 -34.272 1.00 55.00 298 SER A C 1
ATOM 2424 O O . SER A 1 298 ? -23.480 5.457 -33.499 1.00 55.00 298 SER A O 1
ATOM 2426 N N . HIS A 1 299 ? -23.684 4.590 -35.571 1.00 50.56 299 HIS A N 1
ATOM 2427 C CA . HIS A 1 299 ? -22.708 5.452 -36.246 1.00 50.56 299 HIS A CA 1
ATOM 2428 C C . HIS A 1 299 ? -23.220 6.882 -36.511 1.00 50.56 299 HIS A C 1
ATOM 2430 O O . HIS A 1 299 ? -22.439 7.735 -36.916 1.00 50.56 299 HIS A O 1
ATOM 2436 N N . ARG A 1 300 ? -24.519 7.160 -36.297 1.00 52.84 300 ARG A N 1
ATOM 2437 C CA . ARG A 1 300 ? -25.176 8.436 -36.660 1.00 52.84 300 ARG A CA 1
ATOM 2438 C C . ARG A 1 300 ? -25.482 9.372 -35.482 1.00 52.84 300 ARG A C 1
ATOM 2440 O O . ARG A 1 300 ? -26.195 10.350 -35.667 1.00 52.84 300 ARG A O 1
ATOM 2447 N N . ARG A 1 301 ? -24.993 9.095 -34.268 1.00 52.19 301 ARG A N 1
ATOM 2448 C CA . ARG A 1 301 ? -25.195 9.985 -33.109 1.00 52.19 301 ARG A CA 1
ATOM 2449 C C . ARG A 1 301 ? -23.863 10.384 -32.486 1.00 52.19 301 ARG A C 1
ATOM 2451 O O . ARG A 1 301 ? -23.176 9.553 -31.896 1.00 52.19 301 ARG A O 1
ATOM 2458 N N . VAL A 1 302 ? -23.523 11.663 -32.614 1.00 51.59 302 VAL A N 1
ATOM 2459 C CA . VAL A 1 302 ? -22.423 12.302 -31.886 1.00 51.59 302 VAL A CA 1
ATOM 2460 C C . VAL A 1 302 ? -22.972 12.755 -30.523 1.00 51.59 302 VAL A C 1
ATOM 2462 O O . VAL A 1 302 ? -24.041 13.361 -30.495 1.00 51.59 302 VAL A O 1
ATOM 2465 N N . PRO A 1 303 ? -22.317 12.444 -29.388 1.00 56.44 303 PRO A N 1
ATOM 2466 C CA . PRO A 1 303 ? -22.716 12.977 -28.082 1.00 56.44 303 PRO A CA 1
ATOM 2467 C C . PRO A 1 303 ? -22.662 14.512 -28.078 1.00 56.44 303 PRO A C 1
ATOM 2469 O O . PRO A 1 303 ? -21.687 15.060 -28.585 1.00 56.44 303 PRO A O 1
ATOM 2472 N N . GLU A 1 304 ? -23.642 15.196 -27.476 1.00 49.75 304 GLU A N 1
ATOM 2473 C CA . GLU A 1 304 ? -23.720 16.676 -27.399 1.00 49.75 304 GLU A CA 1
ATOM 2474 C C . GLU A 1 304 ? -22.406 17.333 -26.945 1.00 49.75 304 GLU A C 1
ATOM 2476 O O . GLU A 1 304 ? -21.970 18.325 -27.522 1.00 49.75 304 GLU A O 1
ATOM 2481 N N . GLN A 1 305 ? -21.701 16.713 -25.996 1.00 52.34 305 GLN A N 1
ATOM 2482 C CA . GLN A 1 305 ? -20.398 17.175 -25.498 1.00 52.34 305 GLN A CA 1
ATOM 2483 C C . GLN A 1 305 ? -19.303 17.260 -26.579 1.00 52.34 305 GLN A C 1
ATOM 2485 O O . GLN A 1 305 ? -18.366 18.034 -26.435 1.00 52.34 305 GLN A O 1
ATOM 2490 N N . LYS A 1 306 ? -19.402 16.483 -27.668 1.00 50.84 306 LYS A N 1
ATOM 2491 C CA . LYS A 1 306 ? -18.471 16.547 -28.810 1.00 50.84 306 LYS A CA 1
ATOM 2492 C C . LYS A 1 306 ? -18.878 17.569 -29.875 1.00 50.84 306 LYS A C 1
ATOM 2494 O O . LYS A 1 306 ? -18.039 17.908 -30.700 1.00 50.84 306 LYS A O 1
ATOM 2499 N N . LEU A 1 307 ? -20.138 18.010 -29.896 1.00 42.75 307 LEU A N 1
ATOM 2500 C CA . LEU A 1 307 ? -20.603 19.065 -30.805 1.00 42.75 307 LEU A CA 1
ATOM 2501 C C . LEU A 1 307 ? -20.136 20.442 -30.320 1.00 42.75 307 LEU A C 1
ATOM 2503 O O . LEU A 1 307 ? -19.681 21.236 -31.133 1.00 42.75 307 LEU A O 1
ATOM 2507 N N . ALA A 1 308 ? -20.156 20.680 -29.004 1.00 43.41 308 ALA A N 1
ATOM 2508 C CA . ALA A 1 308 ? -19.740 21.954 -28.415 1.00 43.41 308 ALA A CA 1
ATOM 2509 C C . ALA A 1 308 ? -18.250 22.294 -28.646 1.00 43.41 308 ALA A C 1
ATOM 2511 O O . ALA A 1 308 ? -17.926 23.454 -28.833 1.00 43.41 308 ALA A O 1
ATOM 2512 N N . GLN A 1 309 ? -17.351 21.302 -28.699 1.00 47.69 309 GLN A N 1
ATOM 2513 C CA . GLN A 1 309 ? -15.907 21.520 -28.926 1.00 47.69 309 GLN A CA 1
ATOM 2514 C C . GLN A 1 309 ? -15.504 21.688 -30.404 1.00 47.69 309 GLN A C 1
ATOM 2516 O O . GLN A 1 309 ? -14.357 22.014 -30.677 1.00 47.69 309 GLN A O 1
ATOM 2521 N N . ALA A 1 310 ? -16.393 21.404 -31.362 1.00 39.06 310 ALA A N 1
ATOM 2522 C CA . ALA A 1 310 ? -16.085 21.505 -32.795 1.00 39.06 310 ALA A CA 1
ATOM 2523 C C . ALA A 1 310 ? -16.592 22.813 -33.433 1.00 39.06 310 ALA A C 1
ATOM 2525 O O . ALA A 1 310 ? -16.476 22.973 -34.648 1.00 39.06 310 ALA A O 1
ATOM 2526 N N . MET A 1 311 ? -17.211 23.693 -32.639 1.00 36.69 311 MET A N 1
ATOM 2527 C CA . MET A 1 311 ? -17.855 24.934 -33.086 1.00 36.69 311 MET A CA 1
ATOM 2528 C C . MET A 1 311 ? -17.193 26.213 -32.537 1.00 36.69 311 MET A C 1
ATOM 2530 O O . MET A 1 311 ? -17.679 27.295 -32.860 1.00 36.69 311 MET A O 1
ATOM 2534 N N . ASP A 1 312 ? -16.093 26.080 -31.791 1.00 32.75 312 ASP A N 1
ATOM 2535 C CA . ASP A 1 312 ? -15.149 27.150 -31.423 1.00 32.75 312 ASP A CA 1
ATOM 2536 C C . ASP A 1 312 ?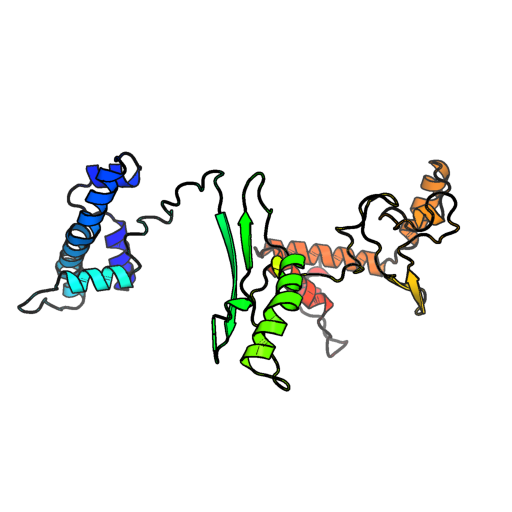 -13.814 26.929 -32.159 1.00 32.75 312 ASP A C 1
ATOM 2538 O O . ASP A 1 312 ? -13.158 27.930 -32.528 1.00 32.75 312 ASP A O 1
#

pLDDT: mean 80.5, std 13.45, range [32.75, 97.0]